Protein AF-0000000079244512 (afdb_homodimer)

Foldseek 3Di:
DLVVCLVVVVVVCVVVVNQDAQVNLLVSLQVCQVVLPLVVNVVSLVCCCPVRNHDHDLSSLLSNLSSCLQNPVLVVSVVSQVPPPDHHALSSLVSSLQSLLVVLPLVVNVVSVVVNCVRPVPDLVSLVSNLSSCVVVVNVVVNVVSVVVSVVVVVVVPDD/DLVVCLVVVVVVCVVVVNQDAQVNLLVSLQVCQVVLPLVVNVVSLVCCCPVRNHDHDLSSLLSNLSSCLQNPVLVVSVVSQVPPPDHHALSSLVSSLQSLLVVLPLVVNVVSVVVNCVRPVPDLVSLVSNLSSCVVVVNVVVNVVSVVVSVVVVVVVPDD

InterPro domains:
  IPR002885 Pentatricopeptide repeat [PF13812] (13-69)
  IPR002885 Pentatricopeptide repeat [TIGR00756] (23-55)
  IPR011990 Tetratricopeptide-like helical domain superfamily [G3DSA:1.25.40.10] (3-159)
  IPR046848 E motif [PF20431] (103-160)
  IPR046960 Pentatricopeptide repeat-containing protein At4g14850-like, plant [PTHR47926] (10-160)

Secondary structure (DSSP, 8-state):
-HHHHHHHHHHHHHHTTPPP-HHHHHHHHHHHHHHT-HHHHHHHHHHHHHTT-PPP-HHHHHHHHHHHHHTT-HHHHHHHHHT-SS---HHHHHHHHHHHHHHT-HHHHHHHHHHHHHH-TT-HHHHHHHHHHHHHTT-HHHHHHHHHHHHHHHHHHS--/-HHHHHHHHHHHHHHTTPPP-HHHHHHHHHHHHHHT-HHHHHHHHHHHHHTT-PPP-HHHHHHHHHHHHHTT-HHHHHHHHHT-SS---HHHHHHHHHHHHHHT-HHHHHHHHHHHHHH-TT-HHHHHHHHHHHHHTT-HHHHHHHHHHHHHHHHHHS--

Sequence (320 aa):
MVMAKKQHKFSMMEASGIRPDGITFISVLYACSHAGLIDEGCEYFSKMRYLYGIEPAIEHYGCMVDLYGRAGKLQKAYDFVSQLPMSPNAVVWRTLLGACSIHGNVELAEQVKEVLSKLEPENSSDHVLFSNVYAVAGKWNDVAAVRRSMADQRIKKTPGMVMAKKQHKFSMMEASGIRPDGITFISVLYACSHAGLIDEGCEYFSKMRYLYGIEPAIEHYGCMVDLYGRAGKLQKAYDFVSQLPMSPNAVVWRTLLGACSIHGNVELAEQVKEVLSKLEPENSSDHVLFSNVYAVAGKWNDVAAVRRSMADQRIKKTPG

Radius of gyration: 19.71 Å; Cα contacts (8 Å, |Δi|>4): 400; chains: 2; bounding box: 47×55×55 Å

pLDDT: mean 85.2, std 16.28, range [26.52, 97.75]

Nearest PDB structures (foldseek):
  4m57-assembly1_A  TM=7.969E-01  e=8.697E-06  Zea mays
  5i9h-assembly1_A  TM=8.091E-01  e=1.988E-05  unidentified
  9gaw-assembly1_Z  TM=5.807E-01  e=2.406E-02  Homo sapiens
  3as4-assembly1_A  TM=5.629E-01  e=2.784E-02  Paramagnetospirillum magneticum AMB-1
  2xpi-assembly1_D  TM=4.742E-01  e=1.526E-01  Schizosaccharomyces pombe

Structure (mmCIF, N/CA/C/O backbone):
data_AF-0000000079244512-model_v1
#
loop_
_entity.id
_entity.type
_entity.pdbx_description
1 polymer 'Tetratricopeptide repeat-like superfamily protein'
#
loop_
_atom_site.group_PDB
_atom_site.id
_atom_site.type_symbol
_atom_site.label_atom_id
_atom_site.label_alt_id
_atom_site.label_comp_id
_atom_site.label_asym_id
_atom_site.label_entity_id
_atom_site.label_seq_id
_atom_site.pdbx_PDB_ins_code
_atom_site.Cartn_x
_atom_site.Cartn_y
_atom_site.Cartn_z
_atom_site.occupancy
_atom_site.B_iso_or_equiv
_atom_site.auth_seq_id
_atom_site.auth_comp_id
_atom_site.auth_asym_id
_atom_site.auth_atom_id
_atom_site.pdbx_PDB_model_num
ATOM 1 N N . MET A 1 1 ? -18.797 8.008 -4.621 1 28.84 1 MET A N 1
ATOM 2 C CA . MET A 1 1 ? -19.062 8.703 -3.367 1 28.84 1 MET A CA 1
ATOM 3 C C . MET A 1 1 ? -17.812 8.797 -2.51 1 28.84 1 MET A C 1
ATOM 5 O O . MET A 1 1 ? -17.562 9.82 -1.867 1 28.84 1 MET A O 1
ATOM 9 N N . VAL A 1 2 ? -17.047 7.695 -2.51 1 36.19 2 VAL A N 1
ATOM 10 C CA . VAL A 1 2 ? -15.852 7.672 -1.687 1 36.19 2 VAL A CA 1
ATOM 11 C C . VAL A 1 2 ? -14.836 8.68 -2.225 1 36.19 2 VAL A C 1
ATOM 13 O O . VAL A 1 2 ? -14.141 9.344 -1.451 1 36.19 2 VAL A O 1
ATOM 16 N N . MET A 1 3 ? -14.82 8.766 -3.482 1 35.72 3 MET A N 1
ATOM 17 C CA . MET A 1 3 ? -13.945 9.719 -4.156 1 35.72 3 MET A CA 1
ATOM 18 C C . MET A 1 3 ? -14.258 11.148 -3.721 1 35.72 3 MET A C 1
ATOM 20 O O . MET A 1 3 ? -13.359 11.984 -3.627 1 35.72 3 MET A O 1
ATOM 24 N N . ALA A 1 4 ? -15.469 11.406 -3.66 1 38.62 4 ALA A N 1
ATOM 25 C CA . ALA A 1 4 ? -15.883 12.766 -3.346 1 38.62 4 ALA A CA 1
ATOM 26 C C . ALA A 1 4 ? -15.352 13.203 -1.981 1 38.62 4 ALA A C 1
ATOM 28 O O . ALA A 1 4 ? -14.969 14.359 -1.798 1 38.62 4 ALA A O 1
ATOM 29 N N . 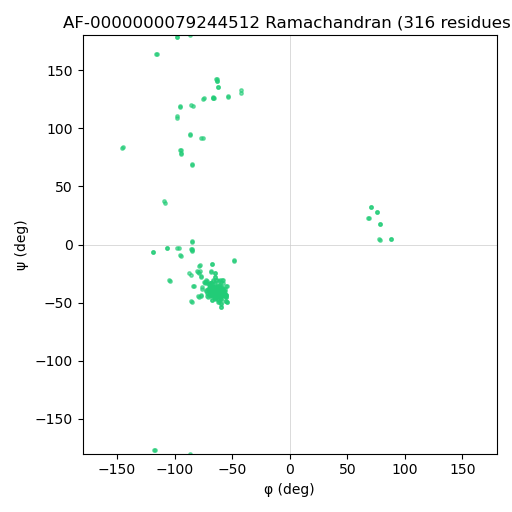LYS A 1 5 ? -15.398 12.336 -1.109 1 41.25 5 LYS A N 1
ATOM 30 C CA . LYS A 1 5 ? -15.141 12.797 0.25 1 41.25 5 LYS A CA 1
ATOM 31 C C . LYS A 1 5 ? -13.648 13.039 0.474 1 41.25 5 LYS A C 1
ATOM 33 O O . LYS A 1 5 ? -13.266 13.984 1.169 1 41.25 5 LYS A O 1
ATOM 38 N N . LYS A 1 6 ? -12.82 12.273 -0.024 1 44.66 6 LYS A N 1
ATOM 39 C CA . LYS A 1 6 ? -11.391 12.422 0.211 1 44.66 6 LYS A CA 1
ATOM 40 C C . LYS A 1 6 ? -10.867 13.719 -0.409 1 44.66 6 LYS A C 1
ATOM 42 O O . LYS A 1 6 ? -9.977 14.367 0.151 1 44.66 6 LYS A O 1
ATOM 47 N N . GLN A 1 7 ? -11.344 13.992 -1.674 1 46.09 7 GLN A N 1
ATOM 48 C CA . GLN A 1 7 ? -11.078 15.328 -2.195 1 46.09 7 GLN A CA 1
ATOM 49 C C . GLN A 1 7 ? -11.445 16.406 -1.175 1 46.09 7 GLN A C 1
ATOM 51 O O . GLN A 1 7 ? -10.898 17.5 -1.199 1 46.09 7 GLN A O 1
ATOM 56 N N . HIS A 1 8 ? -12.133 15.828 -0.328 1 47.06 8 HIS A N 1
ATOM 57 C CA . HIS A 1 8 ? -12.711 16.781 0.609 1 47.06 8 HIS A CA 1
ATOM 58 C C . HIS A 1 8 ? -11.672 17.25 1.63 1 47.06 8 HIS A C 1
ATOM 60 O O . HIS A 1 8 ? -11.664 18.422 2.027 1 47.06 8 HIS A O 1
ATOM 66 N N . LYS A 1 9 ? -10.758 16.375 1.823 1 51.16 9 LYS A N 1
ATOM 67 C CA . LYS A 1 9 ? -9.945 16.875 2.928 1 51.16 9 LYS A CA 1
ATOM 68 C C . LYS A 1 9 ? -8.969 17.938 2.445 1 51.16 9 LYS A C 1
ATOM 70 O O . LYS A 1 9 ? -8.742 18.938 3.135 1 51.16 9 LYS A O 1
ATOM 75 N N . PHE A 1 10 ? -8.328 17.641 1.3 1 56.81 10 PHE A N 1
ATOM 76 C CA . PHE A 1 10 ? -7.449 18.703 0.83 1 56.81 10 PHE A CA 1
ATOM 77 C C . PHE A 1 10 ? -8.234 19.984 0.579 1 56.81 10 PHE A C 1
ATOM 79 O O . PHE A 1 10 ? -7.797 21.078 0.949 1 56.81 10 PHE A O 1
ATOM 86 N N . SER A 1 11 ? -9.336 19.656 -0.016 1 54.12 11 SER A N 1
ATOM 87 C CA . SER A 1 11 ? -10.164 20.844 -0.226 1 54.12 11 SER A CA 1
ATOM 88 C C . SER A 1 11 ? -10.531 21.5 1.1 1 54.12 11 SER A C 1
ATOM 90 O O . SER A 1 11 ? -10.586 22.719 1.194 1 54.12 11 SER A O 1
ATOM 92 N N . MET A 1 12 ? -10.703 20.625 1.998 1 51.62 12 MET A N 1
ATOM 93 C CA . MET A 1 12 ? -11.039 21.188 3.307 1 51.62 12 MET A CA 1
ATOM 94 C C . MET A 1 12 ? -9.836 21.922 3.906 1 51.62 12 MET A C 1
ATOM 96 O O . MET A 1 12 ? -10 22.969 4.531 1 51.62 12 MET A O 1
ATOM 100 N N . MET A 1 13 ? -8.695 21.312 3.672 1 57.56 13 MET A N 1
ATOM 101 C CA . MET A 1 13 ? -7.516 22 4.18 1 57.56 13 MET A CA 1
ATOM 102 C C . MET A 1 13 ? -7.328 23.344 3.486 1 57.56 13 MET A C 1
ATOM 104 O O . MET A 1 13 ? -7.07 24.359 4.141 1 57.56 13 MET A O 1
ATOM 108 N N . GLU A 1 14 ? -7.531 23.266 2.211 1 56.62 14 GLU A N 1
ATOM 109 C CA . GLU A 1 14 ? -7.418 24.547 1.509 1 56.62 14 GLU A CA 1
ATOM 110 C C . GLU A 1 14 ? -8.453 25.547 2.012 1 56.62 14 GLU A C 1
ATOM 112 O O . GLU A 1 14 ? -8.148 26.734 2.178 1 56.62 14 GLU A O 1
ATOM 117 N N . ALA A 1 15 ? -9.562 24.969 2.289 1 53.81 15 ALA A N 1
ATOM 118 C CA . ALA A 1 15 ? -10.656 25.844 2.705 1 53.81 15 ALA A CA 1
ATOM 119 C C . ALA A 1 15 ? -10.406 26.391 4.109 1 53.81 15 ALA A C 1
ATOM 121 O O . ALA A 1 15 ? -10.852 27.5 4.434 1 53.81 15 ALA A O 1
ATOM 122 N N . SER A 1 16 ? -9.758 25.641 4.91 1 54.38 16 SER A N 1
ATOM 123 C CA . SER A 1 16 ? -9.57 26.078 6.293 1 54.38 16 SER A CA 1
ATOM 124 C C . SER A 1 16 ? -8.367 27 6.422 1 54.38 16 SER A C 1
ATOM 126 O O . SER A 1 16 ? -8.023 27.422 7.523 1 54.38 16 SER A O 1
ATOM 128 N N . GLY A 1 17 ? -7.715 27.328 5.352 1 61 17 GLY A N 1
ATOM 129 C CA . GLY A 1 17 ? -6.602 28.266 5.375 1 61 17 GLY A CA 1
ATOM 130 C C . GLY A 1 17 ? -5.312 27.641 5.879 1 61 17 GLY A C 1
ATOM 131 O O . GLY A 1 17 ? -4.363 28.359 6.211 1 61 17 GLY A O 1
ATOM 132 N N . ILE A 1 18 ? -5.332 26.391 6.145 1 68.94 18 ILE A N 1
ATOM 133 C CA . ILE A 1 18 ? -4.098 25.766 6.602 1 68.94 18 ILE A CA 1
ATOM 134 C C . ILE A 1 18 ? -3.246 25.375 5.398 1 68.94 18 ILE A C 1
ATOM 136 O O . ILE A 1 18 ? -3.734 24.719 4.477 1 68.94 18 ILE A O 1
ATOM 140 N N . ARG A 1 19 ? -2.082 26 5.422 1 79.69 19 ARG A N 1
ATOM 141 C CA . ARG A 1 19 ? -1.156 25.688 4.336 1 79.69 19 ARG A CA 1
ATOM 142 C C . ARG A 1 19 ? -0.672 24.25 4.418 1 79.69 19 ARG A C 1
ATOM 144 O O . ARG A 1 19 ? -0.229 23.797 5.477 1 79.69 19 ARG A O 1
ATOM 151 N N . PRO A 1 20 ? -0.882 23.609 3.279 1 84.25 20 PRO A N 1
ATOM 152 C CA . PRO A 1 20 ? -0.388 22.234 3.264 1 84.25 20 PRO A CA 1
ATOM 153 C C . PRO A 1 20 ? 1.129 22.141 3.42 1 84.25 20 PRO A C 1
ATOM 155 O O . PRO A 1 20 ? 1.845 23.078 3.043 1 84.25 20 PRO A O 1
ATOM 158 N N . ASP A 1 21 ? 1.562 21.094 4.164 1 87.62 21 ASP A N 1
ATOM 159 C CA . ASP A 1 21 ? 2.984 20.781 4.238 1 87.62 21 ASP A CA 1
ATOM 160 C C . ASP A 1 21 ? 3.268 19.391 3.666 1 87.62 21 ASP A C 1
ATOM 162 O O . ASP A 1 21 ? 2.387 18.766 3.066 1 87.62 21 ASP A O 1
ATOM 166 N N . GLY A 1 22 ? 4.48 18.953 3.725 1 88.44 22 GLY A N 1
ATOM 167 C CA . GLY A 1 22 ? 4.887 17.672 3.172 1 88.44 22 GLY A CA 1
ATOM 168 C C . GLY A 1 22 ? 4.07 16.5 3.697 1 88.44 22 GLY A C 1
ATOM 169 O O . GLY A 1 22 ? 3.727 15.586 2.945 1 88.44 22 GLY A O 1
ATOM 170 N N . ILE A 1 23 ? 3.727 16.625 4.945 1 87.62 23 ILE A N 1
ATOM 171 C CA . ILE A 1 23 ? 2.98 15.562 5.59 1 87.62 23 ILE A CA 1
ATOM 172 C C . ILE A 1 23 ? 1.575 15.477 4.996 1 87.62 23 ILE A C 1
ATOM 174 O O . ILE A 1 23 ? 1.062 14.383 4.75 1 87.62 23 ILE A O 1
ATOM 178 N N . THR A 1 24 ? 0.967 16.609 4.797 1 87.25 24 THR A N 1
ATOM 179 C CA . THR A 1 24 ? -0.35 16.672 4.176 1 87.25 24 THR A CA 1
ATOM 180 C C . THR A 1 24 ? -0.331 15.992 2.805 1 87.25 24 THR A C 1
ATOM 182 O O . THR A 1 24 ? -1.239 15.234 2.471 1 87.25 24 THR A O 1
ATOM 185 N N . PHE A 1 25 ? 0.71 16.203 2.111 1 92.5 25 PHE A N 1
ATOM 186 C CA . PHE A 1 25 ? 0.789 15.648 0.764 1 92.5 25 PHE A CA 1
ATOM 187 C C . PHE A 1 25 ? 0.993 14.141 0.809 1 92.5 25 PHE A C 1
ATOM 189 O O . PHE A 1 25 ? 0.496 13.414 -0.056 1 92.5 25 PHE A O 1
ATOM 196 N N . ILE A 1 26 ? 1.65 13.602 1.741 1 91.62 26 ILE A N 1
ATOM 197 C CA . ILE A 1 26 ? 1.749 12.148 1.894 1 91.62 26 ILE A CA 1
ATOM 198 C C . ILE A 1 26 ? 0.356 11.555 2.082 1 91.62 26 ILE A C 1
ATOM 200 O O . ILE A 1 26 ? 0.007 10.562 1.441 1 91.62 26 ILE A O 1
ATOM 204 N N . SER A 1 27 ? -0.378 12.211 2.891 1 88.62 27 SER A N 1
ATOM 205 C CA . SER A 1 27 ? -1.714 11.703 3.191 1 88.62 27 SER A CA 1
ATOM 206 C C . SER A 1 27 ? -2.602 11.719 1.951 1 88.62 27 SER A C 1
ATOM 208 O O . SER A 1 27 ? -3.322 10.75 1.688 1 88.62 27 SER A O 1
ATOM 210 N N . VAL A 1 28 ? -2.566 12.812 1.225 1 90.81 28 VAL A N 1
ATOM 211 C CA . VAL A 1 28 ? -3.443 12.922 0.065 1 90.81 28 VAL A CA 1
ATOM 212 C C . VAL A 1 28 ? -2.975 11.969 -1.031 1 90.81 28 VAL A C 1
ATOM 214 O O . VAL A 1 28 ? -3.791 11.32 -1.69 1 90.81 28 VAL A O 1
ATOM 217 N N . LEU A 1 29 ? -1.67 11.836 -1.239 1 94.12 29 LEU A N 1
ATOM 218 C CA . LEU A 1 29 ? -1.146 10.93 -2.254 1 94.12 29 LEU A CA 1
ATOM 219 C C . LEU A 1 29 ? -1.429 9.477 -1.883 1 94.12 29 LEU A C 1
ATOM 221 O O . LEU A 1 29 ? -1.726 8.656 -2.754 1 94.12 29 LEU A O 1
ATOM 225 N N . TYR A 1 30 ? -1.367 9.117 -0.64 1 91.5 30 TYR A N 1
ATOM 226 C CA . TYR A 1 30 ? -1.73 7.793 -0.147 1 91.5 30 TYR A CA 1
ATOM 227 C C . TYR A 1 30 ? -3.188 7.473 -0.461 1 91.5 30 TYR A C 1
ATOM 229 O O . TYR A 1 30 ? -3.5 6.379 -0.938 1 91.5 30 TYR A O 1
ATOM 237 N N . ALA A 1 31 ? -4.059 8.477 -0.156 1 89.56 31 ALA A N 1
ATOM 238 C CA . ALA A 1 31 ? -5.48 8.289 -0.427 1 89.56 31 ALA A CA 1
ATOM 239 C C . ALA A 1 31 ? -5.73 8.047 -1.914 1 89.56 31 ALA A C 1
ATOM 241 O O . ALA A 1 31 ? -6.523 7.18 -2.285 1 89.56 31 ALA A O 1
ATOM 242 N N . CYS A 1 32 ? -5.047 8.859 -2.738 1 93 32 CYS A N 1
ATOM 243 C CA . CYS A 1 32 ? -5.184 8.68 -4.18 1 93 32 CYS A CA 1
ATOM 244 C C . CYS A 1 32 ? -4.719 7.297 -4.609 1 93 32 CYS A C 1
ATOM 246 O O . CYS A 1 32 ? -5.34 6.668 -5.469 1 93 32 CYS A O 1
ATOM 248 N N . SER A 1 33 ? -3.604 6.832 -4.02 1 93.5 33 SER A N 1
ATOM 249 C CA . SER A 1 33 ? -3.061 5.52 -4.352 1 93.5 33 SER A CA 1
ATOM 250 C C . SER A 1 33 ? -4.059 4.414 -4.031 1 93.5 33 SER A C 1
ATOM 252 O O . SER A 1 33 ? -4.316 3.541 -4.863 1 93.5 33 SER A O 1
ATOM 254 N N . HIS A 1 34 ? -4.766 4.461 -2.941 1 89.31 34 HIS A N 1
ATOM 255 C CA . HIS A 1 34 ? -5.664 3.4 -2.492 1 89.31 34 HIS A CA 1
ATOM 256 C C . HIS A 1 34 ? -7.004 3.473 -3.217 1 89.31 34 HIS A C 1
ATOM 258 O O . HIS A 1 34 ? -7.688 2.457 -3.363 1 89.31 34 HIS A O 1
ATOM 264 N N . ALA A 1 35 ? -7.266 4.688 -3.707 1 87.19 35 ALA A N 1
ATOM 265 C CA . ALA A 1 35 ? -8.531 4.867 -4.414 1 87.19 35 ALA A CA 1
ATOM 266 C C . ALA A 1 35 ? -8.344 4.707 -5.922 1 87.19 35 ALA A C 1
ATOM 268 O O . ALA A 1 35 ? -9.312 4.75 -6.684 1 87.19 35 ALA A O 1
ATOM 269 N N . GLY A 1 36 ? -7.121 4.629 -6.383 1 88.56 36 GLY A N 1
ATOM 270 C CA . GLY A 1 36 ? -6.852 4.473 -7.801 1 88.56 36 GLY A CA 1
ATOM 271 C C . GLY A 1 36 ? -7.051 5.75 -8.594 1 88.56 36 GLY A C 1
ATOM 272 O O . GLY A 1 36 ? -7.488 5.711 -9.742 1 88.56 36 GLY A O 1
ATOM 273 N N . LEU A 1 37 ? -6.871 6.875 -7.938 1 92.75 37 LEU A N 1
ATOM 274 C CA . LEU A 1 37 ? -7.07 8.172 -8.578 1 92.75 37 LEU A CA 1
ATOM 275 C C . LEU A 1 37 ? -5.754 8.727 -9.109 1 92.75 37 LEU A C 1
ATOM 277 O O . LEU A 1 37 ? -5.188 9.656 -8.531 1 92.75 37 LEU A O 1
ATOM 281 N N . ILE A 1 38 ? -5.336 8.273 -10.273 1 96.12 38 ILE A N 1
ATOM 282 C CA . ILE A 1 38 ? -4.031 8.578 -10.852 1 96.12 38 ILE A CA 1
ATOM 283 C C . ILE A 1 38 ? -3.965 10.062 -11.219 1 96.12 38 ILE A C 1
ATOM 285 O O . ILE A 1 38 ? -3.021 10.758 -10.844 1 96.12 38 ILE A O 1
ATOM 289 N N . ASP A 1 39 ? -5.02 10.547 -11.914 1 96.44 39 ASP A N 1
ATOM 290 C CA . ASP A 1 39 ? -5.012 11.93 -12.367 1 96.44 39 ASP A CA 1
ATOM 291 C C . ASP A 1 39 ? -4.949 12.891 -11.18 1 96.44 39 ASP A C 1
ATOM 293 O O . ASP A 1 39 ? -4.172 13.852 -11.188 1 96.44 39 ASP A O 1
ATOM 297 N N . GLU A 1 40 ? -5.684 12.594 -10.219 1 95.31 40 GLU A N 1
ATOM 298 C CA . GLU A 1 40 ? -5.684 13.422 -9.023 1 95.31 40 GLU A CA 1
ATOM 299 C C . GLU A 1 40 ? -4.332 13.367 -8.312 1 95.31 40 GLU A C 1
ATOM 301 O O . GLU A 1 40 ? -3.816 14.398 -7.867 1 95.31 40 GLU A O 1
ATOM 306 N N . GLY A 1 41 ? -3.795 12.195 -8.156 1 96.12 41 GLY A N 1
ATOM 307 C CA . GLY A 1 41 ? -2.48 12.047 -7.551 1 96.12 41 GLY A CA 1
ATOM 308 C C . GLY A 1 41 ? -1.405 12.852 -8.258 1 96.12 41 GLY A C 1
ATOM 309 O O . GLY A 1 41 ? -0.615 13.547 -7.621 1 96.12 41 GLY A O 1
ATOM 310 N N . CYS A 1 42 ? -1.443 12.797 -9.547 1 96.5 42 CYS A N 1
ATOM 311 C CA . CYS A 1 42 ? -0.484 13.555 -10.344 1 96.5 42 CYS A CA 1
ATOM 312 C C . CYS A 1 42 ? -0.659 15.055 -10.125 1 96.5 42 CYS A C 1
ATOM 314 O O . CYS A 1 42 ? 0.324 15.789 -10.008 1 96.5 42 CYS A O 1
ATOM 316 N N . GLU A 1 43 ? -1.839 15.445 -10.094 1 96.06 43 GLU A N 1
ATOM 317 C CA . GLU A 1 43 ? -2.123 16.859 -9.867 1 96.06 43 GLU A CA 1
ATOM 318 C C . GLU A 1 43 ? -1.596 17.312 -8.516 1 96.06 43 GLU A C 1
ATOM 320 O O . GLU A 1 43 ? -0.929 18.359 -8.414 1 96.06 43 GLU A O 1
ATOM 325 N N . TYR A 1 44 ? -1.89 16.547 -7.492 1 95.06 44 TYR A N 1
ATOM 326 C CA . TYR A 1 44 ? -1.429 16.922 -6.156 1 95.06 44 TYR A CA 1
ATOM 327 C C . TYR A 1 44 ? 0.094 16.922 -6.086 1 95.06 44 TYR A C 1
ATOM 329 O O . TYR A 1 44 ? 0.693 17.828 -5.5 1 95.06 44 TYR A O 1
ATOM 337 N N . PHE A 1 45 ? 0.68 15.953 -6.684 1 96.12 45 PHE A N 1
ATOM 338 C CA . PHE A 1 45 ? 2.137 15.883 -6.68 1 96.12 45 PHE A CA 1
ATOM 339 C C . PHE A 1 45 ? 2.74 17.125 -7.328 1 96.12 45 PHE A C 1
ATOM 341 O O . PHE A 1 45 ? 3.67 17.719 -6.781 1 96.12 45 PHE A O 1
ATOM 348 N N . SER A 1 46 ? 2.18 17.484 -8.43 1 95.75 46 SER A N 1
ATOM 349 C CA . SER A 1 46 ? 2.674 18.672 -9.141 1 95.75 46 SER A CA 1
ATOM 350 C C . SER A 1 46 ? 2.469 19.938 -8.312 1 95.75 46 SER A C 1
ATOM 352 O O . SER A 1 46 ? 3.305 20.844 -8.336 1 95.75 46 SER A O 1
ATOM 354 N N . LYS A 1 47 ? 1.377 20 -7.59 1 94.88 47 LYS A N 1
ATOM 355 C CA . LYS A 1 47 ? 1.035 21.188 -6.797 1 94.88 47 LYS A CA 1
ATOM 356 C C . LYS A 1 47 ? 2.045 21.406 -5.676 1 94.88 47 LYS A C 1
ATOM 358 O O . LYS A 1 47 ? 2.193 22.516 -5.18 1 94.88 47 LYS A O 1
ATOM 363 N N . MET A 1 48 ? 2.736 20.312 -5.25 1 94.62 48 MET A N 1
ATOM 364 C CA . MET A 1 48 ? 3.711 20.469 -4.176 1 94.62 48 MET A CA 1
ATOM 365 C C . MET A 1 48 ? 4.727 21.547 -4.512 1 94.62 48 MET A C 1
ATOM 367 O O . MET A 1 48 ? 4.895 22.5 -3.75 1 94.62 48 MET A O 1
ATOM 371 N N . ARG A 1 49 ? 5.297 21.469 -5.688 1 94.31 49 ARG A N 1
ATOM 372 C CA . ARG A 1 49 ? 6.324 22.422 -6.082 1 94.31 49 ARG A CA 1
ATOM 373 C C . ARG A 1 49 ? 5.703 23.688 -6.668 1 94.31 49 ARG A C 1
ATOM 375 O O . ARG A 1 49 ? 6.012 24.797 -6.23 1 94.31 49 ARG A O 1
ATOM 382 N N . TYR A 1 50 ? 4.816 23.453 -7.57 1 94.88 50 TYR A N 1
ATOM 383 C CA . TYR A 1 50 ? 4.328 24.547 -8.406 1 94.88 50 TYR A CA 1
ATOM 384 C C . TYR A 1 50 ? 3.506 25.547 -7.586 1 94.88 50 TYR A C 1
ATOM 386 O O . TYR A 1 50 ? 3.621 26.75 -7.77 1 94.88 50 TYR A O 1
ATOM 394 N N . LEU A 1 51 ? 2.713 25.094 -6.695 1 92.06 51 LEU A N 1
ATOM 395 C CA . LEU A 1 51 ? 1.788 25.969 -5.977 1 92.06 51 LEU A CA 1
ATOM 396 C C . LEU A 1 51 ? 2.287 26.25 -4.562 1 92.06 51 LEU A C 1
ATOM 398 O O . LEU A 1 51 ? 2.113 27.344 -4.043 1 92.06 51 LEU A O 1
ATOM 402 N N . TYR A 1 52 ? 3.029 25.25 -3.943 1 93.12 52 TYR A N 1
ATOM 403 C CA . TYR A 1 52 ? 3.299 25.422 -2.518 1 93.12 52 TYR A CA 1
ATOM 404 C C . TYR A 1 52 ? 4.797 25.516 -2.252 1 93.12 52 TYR A C 1
ATOM 406 O O . TYR A 1 52 ? 5.219 25.703 -1.111 1 93.12 52 TYR A O 1
ATOM 414 N N . GLY A 1 53 ? 5.59 25.297 -3.309 1 94.75 53 GLY A N 1
ATOM 415 C CA . GLY A 1 53 ? 7.031 25.406 -3.164 1 94.75 53 GLY A CA 1
ATOM 416 C C . GLY A 1 53 ? 7.629 24.328 -2.293 1 94.75 53 GLY A C 1
ATOM 417 O O . GLY A 1 53 ? 8.672 24.531 -1.661 1 94.75 53 GLY A O 1
ATOM 418 N N . ILE A 1 54 ? 6.957 23.219 -2.156 1 93.56 54 ILE A N 1
ATOM 419 C CA . ILE A 1 54 ? 7.422 22.094 -1.361 1 93.56 54 ILE A CA 1
ATOM 420 C C . ILE A 1 54 ? 8.133 21.078 -2.262 1 93.56 54 ILE A C 1
ATOM 422 O O . ILE A 1 54 ? 7.543 20.562 -3.209 1 93.56 54 ILE A O 1
ATOM 426 N N . GLU A 1 55 ? 9.406 20.875 -1.962 1 94 55 GLU A N 1
ATOM 427 C CA . GLU A 1 55 ? 10.133 19.844 -2.709 1 94 55 GLU A CA 1
ATOM 428 C C . GLU A 1 55 ? 9.734 18.453 -2.258 1 94 55 GLU A C 1
ATOM 430 O O . GLU A 1 55 ? 9.805 18.125 -1.068 1 94 55 GLU A O 1
ATOM 435 N N . PRO A 1 56 ? 9.32 17.625 -3.24 1 92.94 56 PRO A N 1
ATOM 436 C CA . PRO A 1 56 ? 8.977 16.25 -2.857 1 92.94 56 PRO A CA 1
ATOM 437 C C . PRO A 1 56 ? 10.164 15.492 -2.277 1 92.94 56 PRO A C 1
ATOM 439 O O . PRO A 1 56 ? 11.289 15.641 -2.758 1 92.94 56 PRO A O 1
ATOM 442 N N . ALA A 1 57 ? 9.898 14.789 -1.195 1 90.5 57 ALA A N 1
ATOM 443 C CA . ALA A 1 57 ? 10.875 13.906 -0.569 1 90.5 57 ALA A CA 1
ATOM 444 C C . ALA A 1 57 ? 10.664 12.461 -0.999 1 90.5 57 ALA A C 1
ATOM 446 O O . ALA A 1 57 ? 9.766 12.164 -1.785 1 90.5 57 ALA A O 1
ATOM 447 N N . ILE A 1 58 ? 11.492 11.531 -0.532 1 90.88 58 ILE A N 1
ATOM 448 C CA . ILE A 1 58 ? 11.484 10.133 -0.947 1 90.88 58 ILE A CA 1
ATOM 449 C C . ILE A 1 58 ? 10.125 9.508 -0.65 1 90.88 58 ILE A C 1
ATOM 451 O O . ILE A 1 58 ? 9.633 8.68 -1.418 1 90.88 58 ILE A O 1
ATOM 455 N N . GLU A 1 59 ? 9.531 9.977 0.401 1 91.12 59 GLU A N 1
ATOM 456 C CA . GLU A 1 59 ? 8.234 9.43 0.793 1 91.12 59 GLU A CA 1
ATOM 457 C C . GLU A 1 59 ? 7.148 9.797 -0.215 1 91.12 59 GLU A C 1
ATOM 459 O O . GLU A 1 59 ? 6.25 9 -0.49 1 91.12 59 GLU A O 1
ATOM 464 N N . HIS A 1 60 ? 7.207 10.984 -0.773 1 93.31 60 HIS A N 1
ATOM 465 C CA . HIS A 1 60 ? 6.234 11.422 -1.771 1 93.31 60 HIS A CA 1
ATOM 466 C C . HIS A 1 60 ? 6.391 10.641 -3.07 1 93.31 60 HIS A C 1
ATOM 468 O O . HIS A 1 60 ? 5.398 10.211 -3.664 1 93.31 60 HIS A O 1
ATOM 474 N N . TYR A 1 61 ? 7.641 10.492 -3.426 1 93.31 61 TYR A N 1
ATOM 475 C CA . TYR A 1 61 ? 7.91 9.664 -4.594 1 93.31 61 TYR A CA 1
ATOM 476 C C . TYR A 1 61 ? 7.422 8.242 -4.375 1 93.31 61 TYR A C 1
ATOM 478 O O . TYR A 1 61 ? 6.852 7.625 -5.281 1 93.31 61 TYR A O 1
ATOM 486 N N . GLY A 1 62 ? 7.648 7.734 -3.162 1 93.75 62 GLY A N 1
ATOM 487 C CA . GLY A 1 62 ? 7.152 6.406 -2.826 1 93.75 62 GLY A CA 1
ATOM 488 C C . GLY A 1 62 ? 5.648 6.277 -2.973 1 93.75 62 GLY A C 1
ATOM 489 O O . GLY A 1 62 ? 5.156 5.258 -3.463 1 93.75 62 GLY A O 1
ATOM 490 N N . CYS A 1 63 ? 4.957 7.32 -2.598 1 94.5 63 CYS A N 1
ATOM 491 C CA . CYS A 1 63 ? 3.506 7.316 -2.744 1 94.5 63 CYS A CA 1
ATOM 492 C C . CYS A 1 63 ? 3.107 7.262 -4.215 1 94.5 63 CYS A C 1
ATOM 494 O O . CYS A 1 63 ? 2.129 6.602 -4.574 1 94.5 63 CYS A O 1
ATOM 496 N N . MET A 1 64 ? 3.828 7.957 -5.035 1 96.5 64 MET A N 1
ATOM 497 C CA . MET A 1 64 ? 3.549 7.949 -6.469 1 96.5 64 MET A CA 1
ATOM 498 C C . MET A 1 64 ? 3.832 6.578 -7.07 1 96.5 64 MET A C 1
ATOM 500 O O . MET A 1 64 ? 3.078 6.102 -7.922 1 96.5 64 MET A O 1
ATOM 504 N N . VAL A 1 65 ? 4.914 5.922 -6.629 1 96.81 65 VAL A N 1
ATOM 505 C CA . VAL A 1 65 ? 5.23 4.57 -7.082 1 96.81 65 VAL A CA 1
ATOM 506 C C . VAL A 1 65 ? 4.098 3.621 -6.695 1 96.81 65 VAL A C 1
ATOM 508 O O . VAL A 1 65 ? 3.664 2.801 -7.508 1 96.81 65 VAL A O 1
ATOM 511 N N . ASP A 1 66 ? 3.631 3.748 -5.516 1 96.56 66 ASP A N 1
ATOM 512 C CA . ASP A 1 66 ? 2.518 2.934 -5.043 1 96.56 66 ASP A CA 1
ATOM 513 C C . ASP A 1 66 ? 1.262 3.182 -5.875 1 96.56 66 ASP A C 1
ATOM 515 O O . ASP A 1 66 ? 0.55 2.24 -6.23 1 96.56 66 ASP A O 1
ATOM 519 N N . LEU A 1 67 ? 0.98 4.457 -6.172 1 96.38 67 LEU A N 1
ATOM 520 C CA . LEU A 1 67 ? -0.186 4.855 -6.949 1 96.38 67 LEU A CA 1
ATOM 521 C C . LEU A 1 67 ? -0.156 4.227 -8.336 1 96.38 67 LEU A C 1
ATOM 523 O O . LEU A 1 67 ? -1.099 3.535 -8.734 1 96.38 67 LEU A O 1
ATOM 527 N N . TYR A 1 68 ? 0.951 4.426 -9.055 1 97.19 68 TYR A N 1
ATOM 528 C CA . TYR A 1 68 ? 1.081 3.863 -10.391 1 97.19 68 TYR A CA 1
ATOM 529 C C . TYR A 1 68 ? 1.091 2.34 -10.352 1 97.19 68 TYR A C 1
ATOM 531 O O . TYR A 1 68 ? 0.464 1.684 -11.18 1 97.19 68 TYR A O 1
ATOM 539 N N . GLY A 1 69 ? 1.776 1.791 -9.359 1 95.75 69 GLY A N 1
ATOM 540 C CA . GLY A 1 69 ? 1.894 0.348 -9.227 1 95.75 69 GLY A CA 1
ATOM 541 C C . GLY A 1 69 ? 0.56 -0.342 -9.016 1 95.75 69 GLY A C 1
ATOM 542 O O . GLY A 1 69 ? 0.221 -1.285 -9.734 1 95.75 69 GLY A O 1
ATOM 543 N N . ARG A 1 70 ? -0.226 0.127 -8.109 1 92.69 70 ARG A N 1
ATOM 544 C CA . ARG A 1 70 ? -1.518 -0.476 -7.797 1 92.69 70 ARG A CA 1
ATOM 545 C C . ARG A 1 70 ? -2.463 -0.395 -8.992 1 92.69 70 ARG A C 1
ATOM 547 O O . ARG A 1 70 ? -3.295 -1.283 -9.195 1 92.69 70 ARG A O 1
ATOM 554 N N . ALA A 1 71 ? -2.293 0.646 -9.789 1 92.5 71 ALA A N 1
ATOM 555 C CA . ALA A 1 71 ? -3.15 0.866 -10.953 1 92.5 71 ALA A CA 1
ATOM 556 C C . ALA A 1 71 ? -2.65 0.079 -12.164 1 92.5 71 ALA A C 1
ATOM 558 O O . ALA A 1 71 ? -3.223 0.173 -13.25 1 92.5 71 ALA A O 1
ATOM 559 N N . GLY A 1 72 ? -1.5 -0.583 -12.055 1 92.94 72 GLY A N 1
ATOM 560 C CA . GLY A 1 72 ? -0.976 -1.408 -13.133 1 92.94 72 GLY A CA 1
ATOM 561 C C . GLY A 1 72 ? -0.116 -0.634 -14.117 1 92.94 72 GLY A C 1
ATOM 562 O O . GLY A 1 72 ? 0.273 -1.162 -15.156 1 92.94 72 GLY A O 1
ATOM 563 N N . LYS A 1 73 ? 0.093 0.603 -13.797 1 96.75 73 LYS A N 1
ATOM 564 C CA . LYS A 1 73 ? 0.986 1.41 -14.617 1 96.75 73 LYS A CA 1
ATOM 565 C C . LYS A 1 73 ? 2.441 1.221 -14.203 1 96.75 73 LYS A C 1
ATOM 567 O O . LYS A 1 73 ? 3.1 2.172 -13.781 1 96.75 73 LYS A O 1
ATOM 572 N N . LEU A 1 74 ? 3.012 0.072 -14.43 1 97.19 74 LEU A N 1
ATOM 573 C CA . LEU A 1 74 ? 4.277 -0.37 -13.859 1 97.19 74 LEU A CA 1
ATOM 574 C C . LEU A 1 74 ? 5.449 0.375 -14.492 1 97.19 74 LEU A C 1
ATOM 576 O O . LEU A 1 74 ? 6.418 0.714 -13.805 1 97.19 74 LEU A O 1
ATOM 580 N N . GLN A 1 75 ? 5.328 0.572 -15.789 1 96.44 75 GLN A N 1
ATOM 581 C CA . GLN A 1 75 ? 6.414 1.315 -16.422 1 96.44 75 GLN A CA 1
ATOM 582 C C . GLN A 1 75 ? 6.492 2.74 -15.883 1 96.44 75 GLN A C 1
ATOM 584 O O . GLN A 1 75 ? 7.586 3.258 -15.641 1 96.44 75 GLN A O 1
ATOM 589 N N . LYS A 1 76 ? 5.383 3.316 -15.672 1 96.5 76 LYS A N 1
ATOM 590 C CA . LYS A 1 76 ? 5.367 4.645 -15.07 1 96.5 76 LYS A CA 1
ATOM 591 C C . LYS A 1 76 ? 5.93 4.613 -13.648 1 96.5 76 LYS A C 1
ATOM 593 O O . LYS A 1 76 ? 6.66 5.523 -13.25 1 96.5 76 LYS A O 1
ATOM 598 N N . ALA A 1 77 ? 5.551 3.615 -12.867 1 97.75 77 ALA A N 1
ATOM 599 C CA . ALA A 1 77 ? 6.102 3.447 -11.523 1 97.75 77 ALA A CA 1
ATOM 600 C C . ALA A 1 77 ? 7.621 3.336 -11.562 1 97.75 77 ALA A C 1
ATOM 602 O O . ALA A 1 77 ? 8.32 4.004 -10.805 1 97.75 77 ALA A O 1
ATOM 603 N N . TYR A 1 78 ? 8.109 2.584 -12.5 1 96.62 78 TYR A N 1
ATOM 604 C CA . TYR A 1 78 ? 9.547 2.412 -12.648 1 96.62 78 TYR A CA 1
ATOM 605 C C . TYR A 1 78 ? 10.219 3.729 -13.023 1 96.62 78 TYR A C 1
ATOM 607 O O . TYR A 1 78 ? 11.289 4.055 -12.516 1 96.62 78 TYR A O 1
ATOM 615 N N . ASP A 1 79 ? 9.602 4.469 -13.875 1 93.75 79 ASP A N 1
ATOM 616 C CA . ASP A 1 79 ? 10.133 5.766 -14.281 1 93.75 79 ASP A CA 1
ATOM 617 C C . ASP A 1 79 ? 10.234 6.715 -13.086 1 93.75 79 ASP A C 1
ATOM 619 O O . ASP A 1 79 ? 11.195 7.477 -12.969 1 93.75 79 ASP A O 1
ATOM 623 N N . PHE A 1 80 ? 9.289 6.73 -12.203 1 94.06 80 PHE A N 1
ATOM 624 C CA . PHE A 1 80 ? 9.297 7.57 -11.016 1 94.06 80 PHE A CA 1
ATOM 625 C C . PHE A 1 80 ? 10.438 7.172 -10.078 1 94.06 80 PHE A C 1
ATOM 627 O O . PHE A 1 80 ? 11.086 8.031 -9.484 1 94.06 80 PHE A O 1
ATOM 634 N N . VAL A 1 81 ? 10.68 5.898 -10 1 93.88 81 VAL A N 1
ATOM 635 C CA . VAL A 1 81 ? 11.781 5.438 -9.172 1 93.88 81 VAL A CA 1
ATOM 636 C C . VAL A 1 81 ? 13.109 5.895 -9.773 1 93.88 81 VAL A C 1
ATOM 638 O O . VAL A 1 81 ? 14.008 6.344 -9.055 1 93.88 81 VAL A O 1
ATOM 641 N N . SER A 1 82 ? 13.164 5.883 -11.055 1 90.25 82 SER A N 1
ATOM 642 C CA . SER A 1 82 ? 14.414 6.176 -11.758 1 90.25 82 SER A CA 1
ATOM 643 C C . SER A 1 82 ? 14.68 7.676 -11.797 1 90.25 82 SER A C 1
ATOM 645 O O . SER A 1 82 ? 15.805 8.102 -12.078 1 90.25 82 SER A O 1
ATOM 647 N N . GLN A 1 83 ? 13.703 8.453 -11.578 1 85.94 83 GLN A N 1
ATOM 648 C CA . GLN A 1 83 ? 13.836 9.906 -11.648 1 85.94 83 GLN A CA 1
ATOM 649 C C . GLN A 1 83 ? 14.062 10.5 -10.266 1 85.94 83 GLN A C 1
ATOM 651 O O . GLN A 1 83 ? 14.195 11.719 -10.117 1 85.94 83 GLN A O 1
ATOM 656 N N . LEU A 1 84 ? 14.039 9.664 -9.273 1 87.44 84 LEU A N 1
ATOM 657 C CA . LEU A 1 84 ? 14.32 10.18 -7.938 1 87.44 84 LEU A CA 1
ATOM 658 C C . LEU A 1 84 ? 15.641 10.93 -7.906 1 87.44 84 LEU A C 1
ATOM 660 O O . LEU A 1 84 ? 16.641 10.461 -8.469 1 87.44 84 LEU A O 1
ATOM 664 N N . PRO A 1 85 ? 15.648 12.164 -7.414 1 85.75 85 PRO A N 1
ATOM 665 C CA . PRO A 1 85 ? 16.891 12.938 -7.301 1 85.75 85 PRO A CA 1
ATOM 666 C C . PRO A 1 85 ? 17.859 12.359 -6.266 1 85.75 85 PRO A C 1
ATOM 668 O O . PRO A 1 85 ? 19.031 12.734 -6.234 1 85.75 85 PRO A O 1
ATOM 671 N N . MET A 1 86 ? 17.453 11.5 -5.363 1 85.88 86 MET A N 1
ATOM 672 C CA . MET A 1 86 ? 18.25 10.75 -4.398 1 85.88 86 MET A CA 1
ATOM 673 C C . MET A 1 86 ? 18.172 9.25 -4.672 1 85.88 86 MET A C 1
ATOM 675 O O . MET A 1 86 ? 17.297 8.805 -5.426 1 85.88 86 MET A O 1
ATOM 679 N N . SER A 1 87 ? 19.062 8.492 -4.102 1 89.5 87 SER A N 1
ATOM 680 C CA . SER A 1 87 ? 18.984 7.047 -4.281 1 89.5 87 SER A CA 1
ATOM 681 C C . SER A 1 87 ? 17.75 6.465 -3.615 1 89.5 87 SER A C 1
ATOM 683 O O . SER A 1 87 ? 17.5 6.707 -2.434 1 89.5 87 SER A O 1
ATOM 685 N N . PRO A 1 88 ? 16.969 5.699 -4.457 1 93.19 88 PRO A N 1
ATOM 686 C CA . PRO A 1 88 ? 15.812 5.055 -3.824 1 93.19 88 PRO A CA 1
ATOM 687 C C . PRO A 1 88 ? 16.219 4.043 -2.754 1 93.19 88 PRO A C 1
ATOM 689 O O . PRO A 1 88 ? 17.219 3.35 -2.902 1 93.19 88 PRO A O 1
ATOM 692 N N . ASN A 1 89 ? 15.484 4.023 -1.687 1 91.31 89 ASN A N 1
ATOM 693 C CA . ASN A 1 89 ? 15.742 3.025 -0.652 1 91.31 89 ASN A CA 1
ATOM 694 C C . ASN A 1 89 ? 15.008 1.718 -0.94 1 91.31 89 ASN A C 1
ATOM 696 O O . ASN A 1 89 ? 14.32 1.6 -1.951 1 91.31 89 ASN A O 1
ATOM 700 N N . ALA A 1 90 ? 15.18 0.741 -0.053 1 92.94 90 ALA A N 1
ATOM 701 C CA . ALA A 1 90 ? 14.609 -0.59 -0.252 1 92.94 90 ALA A CA 1
ATOM 702 C C . ALA A 1 90 ? 13.086 -0.542 -0.243 1 92.94 90 ALA A C 1
ATOM 704 O O . ALA A 1 90 ? 12.43 -1.298 -0.965 1 92.94 90 ALA A O 1
ATOM 705 N N . VAL A 1 91 ? 12.555 0.368 0.568 1 91.88 91 VAL A N 1
ATOM 706 C CA . VAL A 1 91 ? 11.109 0.467 0.714 1 91.88 91 VAL A CA 1
ATOM 707 C C . VAL A 1 91 ? 10.477 0.829 -0.628 1 91.88 91 VAL A C 1
ATOM 709 O O . VAL A 1 91 ? 9.469 0.242 -1.024 1 91.88 91 VAL A O 1
ATOM 712 N N . VAL A 1 92 ? 11 1.768 -1.395 1 94.88 92 VAL A N 1
ATOM 713 C CA . VAL A 1 92 ? 10.477 2.219 -2.678 1 94.88 92 VAL A CA 1
ATOM 714 C C . VAL A 1 92 ? 10.555 1.085 -3.697 1 94.88 92 VAL A C 1
ATOM 716 O O . VAL A 1 92 ? 9.586 0.803 -4.402 1 94.88 92 VAL A O 1
ATOM 719 N N . TRP A 1 93 ? 11.695 0.396 -3.74 1 95.25 93 TRP A N 1
ATOM 720 C CA . TRP A 1 93 ? 11.875 -0.712 -4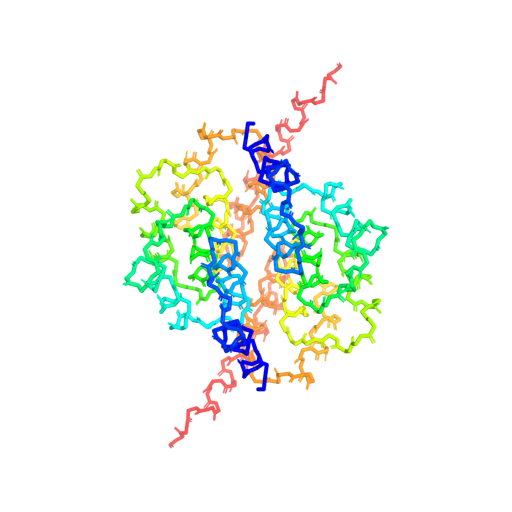.672 1 95.25 93 TRP A CA 1
ATOM 721 C C . TRP A 1 93 ? 10.945 -1.869 -4.328 1 95.25 93 TRP A C 1
ATOM 723 O O . TRP A 1 93 ? 10.391 -2.516 -5.223 1 95.25 93 TRP A O 1
ATOM 733 N N . ARG A 1 94 ? 10.766 -2.119 -3.08 1 93.94 94 ARG A N 1
ATOM 734 C CA . ARG A 1 94 ? 9.883 -3.197 -2.654 1 93.94 94 ARG A CA 1
ATOM 735 C C . ARG A 1 94 ? 8.43 -2.867 -2.975 1 93.94 94 ARG A C 1
ATOM 737 O O . ARG A 1 94 ? 7.641 -3.76 -3.297 1 93.94 94 ARG A O 1
ATOM 744 N N . THR A 1 95 ? 8.102 -1.598 -2.805 1 95.25 95 THR A N 1
ATOM 745 C CA . THR A 1 95 ? 6.77 -1.164 -3.217 1 95.25 95 THR A CA 1
ATOM 746 C C . THR A 1 95 ? 6.527 -1.493 -4.688 1 95.25 95 THR A C 1
ATOM 748 O O . THR A 1 95 ? 5.473 -2.023 -5.043 1 95.25 95 THR A O 1
ATOM 751 N N . LEU A 1 96 ? 7.484 -1.233 -5.527 1 96.69 96 LEU A N 1
ATOM 752 C CA . LEU A 1 96 ? 7.379 -1.56 -6.945 1 96.69 96 LEU A CA 1
ATOM 753 C C . LEU A 1 96 ? 7.312 -3.068 -7.152 1 96.69 96 LEU A C 1
ATOM 755 O O . LEU A 1 96 ? 6.535 -3.553 -7.973 1 96.69 96 LEU A O 1
ATOM 759 N N . LEU A 1 97 ? 8.102 -3.816 -6.43 1 96 97 LEU A N 1
ATOM 760 C CA . LEU A 1 97 ? 8.086 -5.273 -6.527 1 96 97 LEU A CA 1
ATOM 761 C C . LEU A 1 97 ? 6.719 -5.828 -6.16 1 96 97 LEU A C 1
ATOM 763 O O . LEU A 1 97 ? 6.23 -6.762 -6.797 1 96 97 LEU A O 1
ATOM 767 N N . GLY A 1 98 ? 6.18 -5.281 -5.109 1 94.44 98 GLY A N 1
ATOM 768 C CA . GLY A 1 98 ? 4.828 -5.672 -4.742 1 94.44 98 GLY A CA 1
ATOM 769 C C . GLY A 1 98 ? 3.826 -5.488 -5.867 1 94.44 98 GLY A C 1
ATOM 770 O O . GLY A 1 98 ? 2.992 -6.363 -6.113 1 94.44 98 GLY A O 1
ATOM 771 N N . ALA A 1 99 ? 3.891 -4.359 -6.535 1 94.75 99 ALA A N 1
ATOM 772 C CA . ALA A 1 99 ? 3.006 -4.109 -7.672 1 94.75 99 ALA A CA 1
ATOM 773 C C . ALA A 1 99 ? 3.26 -5.105 -8.797 1 94.75 99 ALA A C 1
ATOM 775 O O . ALA A 1 99 ? 2.32 -5.582 -9.438 1 94.75 99 ALA A O 1
ATOM 776 N N . CYS A 1 100 ? 4.555 -5.449 -9.055 1 95.44 100 CYS A N 1
ATOM 777 C CA . CYS A 1 100 ? 4.883 -6.453 -10.062 1 95.44 100 CYS A CA 1
ATOM 778 C C . CYS A 1 100 ? 4.266 -7.801 -9.703 1 95.44 100 CYS A C 1
ATOM 780 O O . CYS A 1 100 ? 3.84 -8.547 -10.594 1 95.44 100 CYS A O 1
ATOM 782 N N . SER A 1 101 ? 4.246 -8.109 -8.453 1 93.44 101 SER A N 1
ATOM 783 C CA . SER A 1 101 ? 3.678 -9.367 -7.992 1 93.44 101 SER A CA 1
ATOM 784 C C . SER A 1 101 ? 2.178 -9.438 -8.266 1 93.44 101 SER A C 1
ATOM 786 O O . SER A 1 101 ? 1.665 -10.469 -8.695 1 93.44 101 SER A O 1
ATOM 788 N N . ILE A 1 102 ? 1.509 -8.406 -8.102 1 89.19 102 ILE A N 1
ATOM 789 C CA . ILE A 1 102 ? 0.066 -8.328 -8.297 1 89.19 102 ILE A CA 1
ATOM 790 C C . ILE A 1 102 ? -0.255 -8.453 -9.789 1 89.19 102 ILE A C 1
ATOM 792 O O . ILE A 1 102 ? -1.237 -9.094 -10.164 1 89.19 102 ILE A O 1
ATOM 796 N N . HIS A 1 103 ? 0.562 -7.953 -10.641 1 90.56 103 HIS A N 1
ATOM 797 C CA . HIS A 1 103 ? 0.236 -7.879 -12.062 1 90.56 103 HIS A CA 1
ATOM 798 C C . HIS A 1 103 ? 1.029 -8.906 -12.859 1 90.56 103 HIS A C 1
ATOM 800 O O . HIS A 1 103 ? 0.905 -8.969 -14.086 1 90.56 103 HIS A O 1
ATOM 806 N N . GLY A 1 104 ? 1.901 -9.641 -12.242 1 91.25 104 GLY A N 1
ATOM 807 C CA . GLY A 1 104 ? 2.635 -10.734 -12.867 1 91.25 104 GLY A CA 1
ATOM 808 C C . GLY A 1 104 ? 3.664 -10.258 -13.875 1 91.25 104 GLY A C 1
ATOM 809 O O . GLY A 1 104 ? 3.855 -10.891 -14.914 1 91.25 104 GLY A O 1
ATOM 810 N N . ASN A 1 105 ? 4.215 -9.141 -13.617 1 95.56 105 ASN A N 1
ATOM 811 C CA . ASN A 1 105 ? 5.262 -8.641 -14.508 1 95.56 105 ASN A CA 1
ATOM 812 C C . ASN A 1 105 ? 6.629 -9.188 -14.117 1 95.56 105 ASN A C 1
ATOM 814 O O . ASN A 1 105 ? 7.352 -8.57 -13.336 1 95.56 105 ASN A O 1
ATOM 818 N N . VAL A 1 106 ? 7.023 -10.234 -14.719 1 96.5 106 VAL A N 1
ATOM 819 C CA . VAL A 1 106 ? 8.234 -10.961 -14.359 1 96.5 106 VAL A CA 1
ATOM 820 C C . VAL A 1 106 ? 9.469 -10.148 -14.758 1 96.5 106 VAL A C 1
ATOM 822 O O . VAL A 1 106 ? 10.422 -10.039 -13.984 1 96.5 106 VAL A O 1
ATOM 825 N N . GLU A 1 107 ? 9.414 -9.578 -15.914 1 97.06 107 GLU A N 1
ATOM 826 C CA . GLU A 1 107 ? 10.578 -8.852 -16.422 1 97.06 107 GLU A CA 1
ATOM 827 C C . GLU A 1 107 ? 10.969 -7.715 -15.484 1 97.06 107 GLU A C 1
ATOM 829 O O . GLU A 1 107 ? 12.125 -7.609 -15.078 1 97.06 107 GLU A O 1
ATOM 834 N N . LEU A 1 108 ? 10.047 -6.941 -15.148 1 97.25 108 LEU A N 1
ATOM 835 C CA . LEU A 1 108 ? 10.32 -5.824 -14.25 1 97.25 108 LEU A CA 1
ATOM 836 C C . LEU A 1 108 ? 10.695 -6.324 -12.859 1 97.25 108 LEU A C 1
ATOM 838 O O . LEU A 1 108 ? 11.57 -5.754 -12.203 1 97.25 108 LEU A O 1
ATOM 842 N N . ALA A 1 109 ? 10.055 -7.348 -12.375 1 97.06 109 ALA A N 1
ATOM 843 C CA . ALA A 1 109 ? 10.375 -7.93 -11.07 1 97.06 109 ALA A CA 1
ATOM 844 C C . ALA A 1 109 ? 11.836 -8.367 -11.008 1 97.06 109 ALA A C 1
ATOM 846 O O . ALA A 1 109 ? 12.5 -8.164 -9.992 1 97.06 109 ALA A O 1
ATOM 847 N N . GLU A 1 110 ? 12.281 -8.914 -12.062 1 96.25 110 GLU A N 1
ATOM 848 C CA . GLU A 1 110 ? 13.664 -9.383 -12.094 1 96.25 110 GLU A CA 1
ATOM 849 C C . GLU A 1 110 ? 14.648 -8.219 -12.07 1 96.25 110 GLU A C 1
ATOM 851 O O . GLU A 1 110 ? 15.719 -8.32 -11.469 1 96.25 110 GLU A O 1
ATOM 856 N N . GLN A 1 111 ? 14.328 -7.148 -12.734 1 95.75 111 GLN A N 1
ATOM 857 C CA . GLN A 1 111 ? 15.148 -5.945 -12.648 1 95.75 111 GLN A CA 1
ATOM 858 C C . GLN A 1 111 ? 15.195 -5.418 -11.219 1 95.75 111 GLN A C 1
ATOM 860 O O . GLN A 1 111 ? 16.266 -5.051 -10.719 1 95.75 111 GLN A O 1
ATOM 865 N N . VAL A 1 112 ? 14.078 -5.387 -10.578 1 96.38 112 VAL A N 1
ATOM 866 C CA . VAL A 1 112 ? 13.977 -4.902 -9.203 1 96.38 112 VAL A CA 1
ATOM 867 C C . VAL A 1 112 ? 14.727 -5.848 -8.266 1 96.38 112 VAL A C 1
ATOM 869 O O . VAL A 1 112 ? 15.352 -5.402 -7.297 1 96.38 112 VAL A O 1
ATOM 872 N N . LYS A 1 113 ? 14.633 -7.086 -8.539 1 94.12 113 LYS A N 1
ATOM 873 C CA . LYS A 1 113 ? 15.328 -8.094 -7.746 1 94.12 113 LYS A CA 1
ATOM 874 C C . LYS A 1 113 ? 16.828 -7.812 -7.688 1 94.12 113 LYS A C 1
ATOM 876 O O . LYS A 1 113 ? 17.438 -7.941 -6.629 1 94.12 113 LYS A O 1
ATOM 881 N N . GLU A 1 114 ? 17.359 -7.477 -8.781 1 94.25 114 GLU A N 1
ATOM 882 C CA . GLU A 1 114 ? 18.797 -7.191 -8.836 1 94.25 114 GLU A CA 1
ATOM 883 C C . GLU A 1 114 ? 19.156 -6.027 -7.922 1 94.25 114 GLU A C 1
ATOM 885 O O . GLU A 1 114 ? 20.203 -6.059 -7.254 1 94.25 114 GLU A O 1
ATOM 890 N N . VAL A 1 115 ? 18.375 -5.066 -7.887 1 94.44 115 VAL A N 1
ATOM 891 C CA . VAL A 1 115 ? 18.625 -3.887 -7.07 1 94.44 115 VAL A CA 1
ATOM 892 C C . VAL A 1 115 ? 18.438 -4.23 -5.594 1 94.44 115 VAL A C 1
ATOM 894 O O . VAL A 1 115 ? 19.297 -3.91 -4.766 1 94.44 115 VAL A O 1
ATOM 897 N N . LEU A 1 116 ? 17.375 -4.961 -5.254 1 94.25 116 LEU A N 1
ATOM 898 C CA . LEU A 1 116 ? 17.047 -5.285 -3.871 1 94.25 116 LEU A CA 1
ATOM 899 C C . LEU A 1 116 ? 18.078 -6.246 -3.283 1 94.25 116 LEU A C 1
ATOM 901 O O . LEU A 1 116 ? 18.391 -6.18 -2.092 1 94.25 116 LEU A O 1
ATOM 905 N N . SER A 1 117 ? 18.594 -7.094 -4.105 1 92.06 117 SER A N 1
ATOM 906 C CA . SER A 1 117 ? 19.594 -8.047 -3.639 1 92.06 117 SER A CA 1
ATOM 907 C C . SER A 1 117 ? 20.875 -7.34 -3.197 1 92.06 117 SER A C 1
ATOM 909 O O . SER A 1 117 ? 21.594 -7.828 -2.318 1 92.06 117 SER A O 1
ATOM 911 N N . LYS A 1 118 ? 21.141 -6.195 -3.768 1 92.62 118 LYS A N 1
ATOM 912 C CA . LYS A 1 118 ? 22.297 -5.402 -3.389 1 92.62 118 LYS A CA 1
ATOM 913 C C . LYS A 1 118 ? 22 -4.539 -2.164 1 92.62 118 LYS A C 1
ATOM 915 O O . LYS A 1 118 ? 22.859 -4.375 -1.292 1 92.62 118 LYS A O 1
ATOM 920 N N . LEU A 1 119 ? 20.812 -4.082 -2.105 1 91.62 119 LEU A N 1
ATOM 921 C CA . LEU A 1 119 ? 20.422 -3.189 -1.018 1 91.62 119 LEU A CA 1
ATOM 922 C C . LEU A 1 119 ? 20.188 -3.971 0.27 1 91.62 119 LEU A C 1
ATOM 924 O O . LEU A 1 119 ? 20.578 -3.531 1.351 1 91.62 119 LEU A O 1
ATOM 928 N N . GLU A 1 120 ? 19.484 -5.141 0.198 1 90.75 120 GLU A N 1
ATOM 929 C CA . GLU A 1 120 ? 19.109 -5.977 1.337 1 90.75 120 GLU A CA 1
ATOM 930 C C . GLU A 1 120 ? 19.125 -7.453 0.963 1 90.75 120 GLU A C 1
ATOM 932 O O . GLU A 1 120 ? 18.062 -8.055 0.767 1 90.75 120 GLU A O 1
ATOM 937 N N . PRO A 1 121 ? 20.234 -8.102 0.985 1 81.62 121 PRO A N 1
ATOM 938 C CA . PRO A 1 121 ? 20.375 -9.469 0.484 1 81.62 121 PRO A CA 1
ATOM 939 C C . PRO A 1 121 ? 19.625 -10.492 1.343 1 81.62 121 PRO A C 1
ATOM 941 O O . PRO A 1 121 ? 19.25 -11.555 0.849 1 81.62 121 PRO A O 1
ATOM 944 N N . GLU A 1 122 ? 19.375 -10.234 2.521 1 78.69 122 GLU A N 1
ATOM 945 C CA . GLU A 1 122 ? 18.812 -11.266 3.387 1 78.69 122 GLU A CA 1
ATOM 946 C C . GLU A 1 122 ? 17.344 -10.984 3.703 1 78.69 122 GLU A C 1
ATOM 948 O O . GLU A 1 122 ? 16.812 -11.461 4.715 1 78.69 122 GLU A O 1
ATOM 953 N N . ASN A 1 123 ? 16.641 -10.438 2.727 1 81.25 123 ASN A N 1
ATOM 954 C CA . ASN A 1 123 ? 15.25 -10.141 3.018 1 81.25 123 ASN A CA 1
ATOM 955 C C . ASN A 1 123 ? 14.32 -11.242 2.502 1 81.25 123 ASN A C 1
ATOM 957 O O . ASN A 1 123 ? 14.164 -11.406 1.291 1 81.25 123 ASN A O 1
ATOM 961 N N . SER A 1 124 ? 13.758 -11.945 3.418 1 78.75 124 SER A N 1
ATOM 962 C CA . SER A 1 124 ? 12.938 -13.109 3.08 1 78.75 124 SER A CA 1
ATOM 963 C C . SER A 1 124 ? 11.617 -12.695 2.441 1 78.75 124 SER A C 1
ATOM 965 O O . SER A 1 124 ? 11.07 -13.422 1.609 1 78.75 124 SER A O 1
ATOM 967 N N . SER A 1 125 ? 11.07 -11.602 2.834 1 81.62 125 SER A N 1
ATOM 968 C CA . SER A 1 125 ? 9.812 -11.109 2.281 1 81.62 125 SER A CA 1
ATOM 969 C C . SER A 1 125 ? 9.914 -10.914 0.771 1 81.62 125 SER A C 1
ATOM 971 O O . SER A 1 125 ? 8.93 -11.117 0.049 1 81.62 125 SER A O 1
ATOM 973 N N . ASP A 1 126 ? 11.07 -10.602 0.279 1 88.5 126 ASP A N 1
ATOM 974 C CA . ASP A 1 126 ? 11.273 -10.391 -1.151 1 88.5 126 ASP A CA 1
ATOM 975 C C . ASP A 1 126 ? 11.125 -11.695 -1.926 1 88.5 126 ASP A C 1
ATOM 977 O O . ASP A 1 126 ? 10.609 -11.711 -3.045 1 88.5 126 ASP A O 1
ATOM 981 N N . HIS A 1 127 ? 11.523 -12.773 -1.273 1 87.75 127 HIS A N 1
ATOM 982 C CA . HIS A 1 127 ? 11.438 -14.07 -1.934 1 87.75 127 HIS A CA 1
ATOM 983 C C . HIS A 1 127 ? 9.984 -14.484 -2.146 1 87.75 127 HIS A C 1
ATOM 985 O O . HIS A 1 127 ? 9.641 -15.047 -3.189 1 87.75 127 HIS A O 1
ATOM 991 N N . VAL A 1 128 ? 9.18 -14.18 -1.188 1 86.88 128 VAL A N 1
ATOM 992 C CA . VAL A 1 128 ? 7.754 -14.477 -1.31 1 86.88 128 VAL A CA 1
ATOM 993 C C . VAL A 1 128 ? 7.156 -13.703 -2.479 1 86.88 128 VAL A C 1
ATOM 995 O O . VAL A 1 128 ? 6.445 -14.266 -3.312 1 86.88 128 VAL A O 1
ATOM 998 N N . LEU A 1 129 ? 7.516 -12.461 -2.576 1 91.25 129 LEU A N 1
ATOM 999 C CA . LEU A 1 129 ? 6.996 -11.617 -3.646 1 91.25 129 LEU A CA 1
ATOM 1000 C C . LEU A 1 129 ? 7.473 -12.109 -5.008 1 91.25 129 LEU A C 1
ATOM 1002 O O . LEU A 1 129 ? 6.699 -12.148 -5.969 1 91.25 129 LEU A O 1
ATOM 1006 N N . PHE A 1 130 ? 8.711 -12.562 -5.031 1 92.38 130 PHE A N 1
ATOM 1007 C CA . PHE A 1 130 ? 9.25 -13.07 -6.285 1 92.38 130 PHE A CA 1
ATOM 1008 C C . PHE A 1 130 ? 8.562 -14.375 -6.684 1 92.38 130 PHE A C 1
ATOM 1010 O O . PHE A 1 130 ? 8.227 -14.57 -7.852 1 92.38 130 PHE A O 1
ATOM 1017 N N . SER A 1 131 ? 8.391 -15.195 -5.781 1 91.81 131 SER A N 1
ATOM 1018 C CA . SER A 1 131 ? 7.688 -16.438 -6.062 1 91.81 131 SER A CA 1
ATOM 1019 C C . SER A 1 131 ? 6.281 -16.172 -6.586 1 91.81 131 SER A C 1
ATOM 1021 O O . SER A 1 131 ? 5.836 -16.812 -7.543 1 91.81 131 SER A O 1
ATOM 1023 N N . ASN A 1 132 ? 5.66 -15.234 -6.016 1 91.38 132 ASN A N 1
ATOM 1024 C CA . ASN A 1 132 ? 4.297 -14.891 -6.41 1 91.38 132 ASN A CA 1
ATOM 1025 C C . ASN A 1 132 ? 4.246 -14.32 -7.82 1 91.38 132 ASN A C 1
ATOM 1027 O O . ASN A 1 132 ? 3.291 -14.57 -8.562 1 91.38 132 ASN A O 1
ATOM 1031 N N . VAL A 1 133 ? 5.219 -13.547 -8.164 1 93.69 133 VAL A N 1
ATOM 1032 C CA . VAL A 1 133 ? 5.262 -12.992 -9.508 1 93.69 133 VAL A CA 1
ATOM 1033 C C . VAL A 1 133 ? 5.281 -14.125 -10.531 1 93.69 133 VAL A C 1
ATOM 1035 O O . VAL A 1 133 ? 4.566 -14.078 -11.531 1 93.69 133 VAL A O 1
ATOM 1038 N N . TYR A 1 134 ? 6.02 -15.148 -10.242 1 94 134 TYR A N 1
ATOM 1039 C CA . TYR A 1 134 ? 6.117 -16.281 -11.141 1 94 134 TYR A CA 1
ATOM 1040 C C . TYR A 1 134 ? 4.816 -17.078 -11.164 1 94 134 TYR A C 1
ATOM 1042 O O . TYR A 1 134 ? 4.379 -17.547 -12.219 1 94 134 TYR A O 1
ATOM 1050 N N . ALA A 1 135 ? 4.203 -17.188 -9.977 1 93.06 135 ALA A N 1
ATOM 1051 C CA . ALA A 1 135 ? 2.939 -17.922 -9.891 1 93.06 135 ALA A CA 1
ATOM 1052 C C . ALA A 1 135 ? 1.855 -17.234 -10.719 1 93.06 135 ALA A C 1
ATOM 1054 O O . ALA A 1 135 ? 1.163 -17.891 -11.508 1 93.06 135 ALA A O 1
ATOM 1055 N N . VAL A 1 136 ? 1.761 -16 -10.633 1 90.75 136 VAL A N 1
ATOM 1056 C CA . VAL A 1 136 ? 0.754 -15.219 -11.344 1 90.75 136 VAL A CA 1
ATOM 1057 C C . VAL A 1 136 ? 1.015 -15.281 -12.844 1 90.75 136 VAL A C 1
ATOM 1059 O O . VAL A 1 136 ? 0.076 -15.305 -13.648 1 90.75 136 VAL A O 1
ATOM 1062 N N . ALA A 1 137 ? 2.27 -15.406 -13.18 1 91.5 137 ALA A N 1
ATOM 1063 C CA . ALA A 1 137 ? 2.65 -15.469 -14.586 1 91.5 137 ALA A CA 1
ATOM 1064 C C . ALA A 1 137 ? 2.553 -16.906 -15.117 1 91.5 137 ALA A C 1
ATOM 1066 O O . ALA A 1 137 ? 2.84 -17.156 -16.281 1 91.5 137 ALA A O 1
ATOM 1067 N N . GLY A 1 138 ? 2.234 -17.859 -14.234 1 89 138 GLY A N 1
ATOM 1068 C CA . GLY A 1 138 ? 2.092 -19.234 -14.648 1 89 138 GLY A CA 1
ATOM 1069 C C . GLY A 1 138 ? 3.42 -19.953 -14.836 1 89 138 GLY A C 1
ATOM 1070 O O . GLY A 1 138 ? 3.51 -20.922 -15.578 1 89 138 GLY A O 1
ATOM 1071 N N . LYS A 1 139 ? 4.426 -19.406 -14.297 1 92.44 139 LYS A N 1
ATOM 1072 C CA . LYS A 1 139 ? 5.758 -19.984 -14.398 1 92.44 139 LYS A CA 1
ATOM 1073 C C . LYS A 1 139 ? 6.066 -20.859 -13.18 1 92.44 139 LYS A C 1
ATOM 1075 O O . LYS A 1 139 ? 6.949 -20.531 -12.383 1 92.44 139 LYS A O 1
ATOM 1080 N N . TRP A 1 140 ? 5.57 -22.047 -13.109 1 89.62 140 TRP A N 1
ATOM 1081 C CA . TRP A 1 140 ? 5.551 -22.875 -11.922 1 89.62 140 TRP A CA 1
ATOM 1082 C C . TRP A 1 140 ? 6.938 -23.438 -11.625 1 89.62 140 TRP A C 1
ATOM 1084 O O . TRP A 1 140 ? 7.301 -23.641 -10.469 1 89.62 140 TRP A O 1
ATOM 1094 N N . ASN A 1 141 ? 7.688 -23.688 -12.672 1 91.75 141 ASN A N 1
ATOM 1095 C CA . ASN A 1 141 ? 9.055 -24.141 -12.445 1 91.75 141 ASN A CA 1
ATOM 1096 C C . ASN A 1 141 ? 9.891 -23.094 -11.719 1 91.75 141 ASN A C 1
ATOM 1098 O O . ASN A 1 141 ? 10.703 -23.422 -10.852 1 91.75 141 ASN A O 1
ATOM 1102 N N . ASP A 1 142 ? 9.648 -21.938 -12.125 1 92.38 142 ASP A N 1
ATOM 1103 C CA . ASP A 1 142 ? 10.367 -20.844 -11.477 1 92.38 142 ASP A CA 1
ATOM 1104 C C . ASP A 1 142 ? 9.891 -20.656 -10.039 1 92.38 142 ASP A C 1
ATOM 1106 O O . ASP A 1 142 ? 10.688 -20.328 -9.156 1 92.38 142 ASP A O 1
ATOM 1110 N N . VAL A 1 143 ? 8.633 -20.844 -9.797 1 91.38 143 VAL A N 1
ATOM 1111 C CA . VAL A 1 143 ? 8.109 -20.797 -8.438 1 91.38 143 VAL A CA 1
ATOM 1112 C C . VAL A 1 143 ? 8.852 -21.797 -7.555 1 91.38 143 VAL A C 1
ATOM 1114 O O . VAL A 1 143 ? 9.336 -21.453 -6.477 1 91.38 143 VAL A O 1
ATOM 1117 N N . ALA A 1 144 ? 8.945 -22.953 -8.062 1 90.62 144 ALA A N 1
ATOM 1118 C CA . ALA A 1 144 ? 9.609 -24.016 -7.316 1 90.62 144 ALA A CA 1
ATOM 1119 C C . ALA A 1 144 ? 11.07 -23.672 -7.047 1 90.62 144 ALA A C 1
ATOM 1121 O O . ALA A 1 144 ? 11.594 -23.938 -5.961 1 90.62 144 ALA A O 1
ATOM 1122 N N . ALA A 1 145 ? 11.68 -23.078 -7.977 1 90.44 145 ALA A N 1
ATOM 1123 C CA . ALA A 1 145 ? 13.086 -22.719 -7.84 1 90.44 145 ALA A CA 1
ATOM 1124 C C . ALA A 1 145 ? 13.273 -21.672 -6.742 1 90.44 145 ALA A C 1
ATOM 1126 O O . ALA A 1 145 ? 14.211 -21.766 -5.945 1 90.44 145 ALA A O 1
ATOM 1127 N N . VAL A 1 146 ? 12.477 -20.703 -6.699 1 88.44 146 VAL A N 1
ATOM 1128 C CA . VAL A 1 146 ? 12.57 -19.656 -5.691 1 88.44 146 VAL A CA 1
ATOM 1129 C C . VAL A 1 146 ? 12.305 -20.25 -4.305 1 88.44 146 VAL A C 1
ATOM 1131 O O . VAL A 1 146 ? 13.031 -19.953 -3.352 1 88.44 146 VAL A O 1
ATOM 1134 N N . ARG A 1 147 ? 11.375 -21.109 -4.188 1 84.19 147 ARG A N 1
ATOM 1135 C CA . ARG A 1 147 ? 11.023 -21.703 -2.896 1 84.19 147 ARG A CA 1
ATOM 1136 C C . ARG A 1 147 ? 12.125 -22.641 -2.4 1 84.19 147 ARG A C 1
ATOM 1138 O O . ARG A 1 147 ? 12.398 -22.703 -1.2 1 84.19 147 ARG A O 1
ATOM 1145 N N . ARG A 1 148 ? 12.719 -23.266 -3.287 1 87.19 148 ARG A N 1
ATOM 1146 C CA . ARG A 1 148 ? 13.859 -24.094 -2.928 1 87.19 148 ARG A CA 1
ATOM 1147 C C . ARG A 1 148 ? 15.016 -23.25 -2.41 1 87.19 148 ARG A C 1
ATOM 1149 O O . ARG A 1 148 ? 15.672 -23.609 -1.429 1 87.19 148 ARG A O 1
ATOM 1156 N N . SER A 1 149 ? 15.195 -22.156 -3.07 1 83.12 149 SER A N 1
ATOM 1157 C CA . SER A 1 149 ? 16.266 -21.266 -2.65 1 83.12 149 SER A CA 1
ATOM 1158 C C . SER A 1 149 ? 16.016 -20.719 -1.25 1 83.12 149 SER A C 1
ATOM 1160 O O . SER A 1 149 ? 16.953 -20.578 -0.453 1 83.12 149 SER A O 1
ATOM 1162 N N . MET A 1 150 ? 14.859 -20.422 -0.953 1 80.31 150 MET A N 1
ATOM 1163 C CA . MET A 1 150 ? 14.492 -19.922 0.371 1 80.31 150 MET A CA 1
ATOM 1164 C C . MET A 1 150 ? 14.719 -21 1.433 1 80.31 150 MET A C 1
ATOM 1166 O O . MET A 1 150 ? 15.227 -20.703 2.518 1 80.31 150 MET A O 1
ATOM 1170 N N . ALA A 1 151 ? 14.273 -22.172 1.107 1 79.12 151 ALA A N 1
ATOM 1171 C CA . ALA A 1 151 ? 14.453 -23.281 2.027 1 79.12 151 ALA A CA 1
ATOM 1172 C C . ALA A 1 151 ? 15.938 -23.531 2.312 1 79.12 151 ALA A C 1
ATOM 1174 O O . ALA A 1 151 ? 16.312 -23.781 3.457 1 79.12 151 ALA A O 1
ATOM 1175 N N . ASP A 1 152 ? 16.656 -23.359 1.348 1 77.69 152 ASP A N 1
ATOM 1176 C CA . ASP A 1 152 ? 18.094 -23.547 1.496 1 77.69 152 ASP A CA 1
ATOM 1177 C C . ASP A 1 152 ? 18.703 -22.469 2.377 1 77.69 152 ASP A C 1
ATOM 1179 O O . ASP A 1 152 ? 19.609 -22.75 3.17 1 77.69 152 ASP A O 1
ATOM 1183 N N . GLN A 1 153 ? 18.297 -21.328 2.256 1 73.88 153 GLN A N 1
ATOM 1184 C CA . GLN A 1 153 ? 18.812 -20.203 3.043 1 73.88 153 GLN A CA 1
ATOM 1185 C C . GLN A 1 153 ? 18.391 -20.328 4.504 1 73.88 153 GLN A C 1
ATOM 1187 O O . GLN A 1 153 ? 19.141 -19.938 5.406 1 73.88 153 GLN A O 1
ATOM 1192 N N . ARG A 1 154 ? 17.125 -20.719 4.758 1 68.31 154 ARG A N 1
ATOM 1193 C CA . ARG A 1 154 ? 16.641 -20.891 6.121 1 68.31 154 ARG A CA 1
ATOM 1194 C C . ARG A 1 154 ? 17.422 -22 6.832 1 68.31 154 ARG A C 1
ATOM 1196 O O . ARG A 1 154 ? 17.656 -21.922 8.039 1 68.31 154 ARG A O 1
ATOM 1203 N N . ILE A 1 155 ? 17.641 -23.047 6.07 1 61.47 155 ILE A N 1
ATOM 1204 C CA . ILE A 1 155 ? 18.422 -24.156 6.613 1 61.47 155 ILE A CA 1
ATOM 1205 C C . ILE A 1 155 ? 19.828 -23.656 6.984 1 61.47 155 ILE A C 1
ATOM 1207 O O . ILE A 1 155 ? 20.375 -24.078 8.008 1 61.47 155 ILE A O 1
ATOM 1211 N N . LYS A 1 156 ? 20.328 -22.766 6.367 1 62.22 156 LYS A N 1
ATOM 1212 C CA . LYS A 1 156 ? 21.656 -22.234 6.676 1 62.22 156 LYS A CA 1
ATOM 1213 C C . LYS A 1 156 ? 21.594 -21.297 7.879 1 62.22 156 LYS A C 1
ATOM 1215 O O . LYS A 1 156 ? 22.594 -21.141 8.586 1 62.22 156 LYS A O 1
ATOM 1220 N N . LYS A 1 157 ? 20.562 -20.781 8.109 1 60.09 157 LYS A N 1
ATOM 1221 C CA . LYS A 1 157 ? 20.469 -19.859 9.234 1 60.09 157 LYS A CA 1
ATOM 1222 C C . LYS A 1 157 ? 20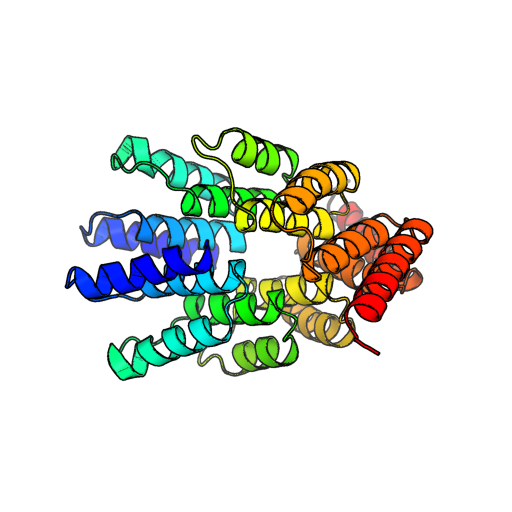.188 -20.609 10.539 1 60.09 157 LYS A C 1
ATOM 1224 O O . LYS A 1 157 ? 20.281 -20.031 11.625 1 60.09 157 LYS A O 1
ATOM 1229 N N . THR A 1 158 ? 19.578 -21.734 10.43 1 48.62 158 THR A N 1
ATOM 1230 C CA . THR A 1 158 ? 19.438 -22.547 11.633 1 48.62 158 THR A CA 1
ATOM 1231 C C . THR A 1 158 ? 20.75 -23.219 12 1 48.62 158 THR A C 1
ATOM 1233 O O . THR A 1 158 ? 21.281 -24.031 11.25 1 48.62 158 THR A O 1
ATOM 1236 N N . PRO A 1 159 ? 21.516 -22.438 12.906 1 45.06 159 PRO A N 1
ATOM 1237 C CA . PRO A 1 159 ? 22.719 -23.141 13.359 1 45.06 159 PRO A CA 1
ATOM 1238 C C . PRO A 1 159 ? 22.453 -24.609 13.688 1 45.06 159 PRO A C 1
ATOM 1240 O O . PRO A 1 159 ? 21.328 -24.953 14.086 1 45.06 159 PRO A O 1
ATOM 1243 N N . GLY A 1 160 ? 23.297 -25.578 13.203 1 26.52 160 GLY A N 1
ATOM 1244 C CA . GLY A 1 160 ? 23.469 -26.734 14.07 1 26.52 160 GLY A CA 1
ATOM 1245 C C . GLY A 1 160 ? 23.688 -26.375 15.523 1 26.52 160 GLY A C 1
ATOM 1246 O O . GLY A 1 160 ? 24.047 -25.25 15.836 1 26.52 160 GLY A O 1
ATOM 1247 N N . MET B 1 1 ? 18.969 1.225 9.219 1 28.44 1 MET B N 1
ATOM 1248 C CA . MET B 1 1 ? 19.203 2.65 9.016 1 28.44 1 MET B CA 1
ATOM 1249 C C . MET B 1 1 ? 17.922 3.354 8.578 1 28.44 1 MET B C 1
ATOM 1251 O O . MET B 1 1 ? 17.641 4.477 9.008 1 28.44 1 MET B O 1
ATOM 1255 N N . VAL B 1 2 ? 17.188 2.66 7.719 1 35.88 2 VAL B N 1
ATOM 1256 C CA . VAL B 1 2 ? 15.961 3.277 7.203 1 35.88 2 VAL B CA 1
ATOM 1257 C C . VAL B 1 2 ? 14.945 3.432 8.328 1 35.88 2 VAL B C 1
ATOM 1259 O O . VAL B 1 2 ? 14.195 4.41 8.367 1 35.88 2 VAL B O 1
ATOM 1262 N N . MET B 1 3 ? 14.938 2.49 9.164 1 35.44 3 MET B N 1
ATOM 1263 C CA . MET B 1 3 ? 14.055 2.514 10.328 1 35.44 3 MET B CA 1
ATOM 1264 C C . MET B 1 3 ? 14.344 3.732 11.203 1 35.44 3 MET B C 1
ATOM 1266 O O . MET B 1 3 ? 13.43 4.297 11.805 1 35.44 3 MET B O 1
ATOM 1270 N N . ALA B 1 4 ? 15.57 3.951 11.398 1 37.81 4 ALA B N 1
ATOM 1271 C CA . ALA B 1 4 ? 15.953 5.039 12.297 1 37.81 4 ALA B CA 1
ATOM 1272 C C . ALA B 1 4 ? 15.406 6.375 11.805 1 37.81 4 ALA B C 1
ATOM 1274 O O . ALA B 1 4 ? 14.977 7.211 12.609 1 37.81 4 ALA B O 1
ATOM 1275 N N . LYS B 1 5 ? 15.469 6.566 10.57 1 40.62 5 LYS B N 1
ATOM 1276 C CA . LYS B 1 5 ? 15.188 7.926 10.125 1 40.62 5 LYS B CA 1
ATOM 1277 C C . LYS B 1 5 ? 13.688 8.219 10.164 1 40.62 5 LYS B C 1
ATOM 1279 O O . LYS B 1 5 ? 13.273 9.336 10.484 1 40.62 5 LYS B O 1
ATOM 1284 N N . LYS B 1 6 ? 12.875 7.324 9.867 1 43.94 6 LYS B N 1
ATOM 1285 C CA . LYS B 1 6 ? 11.438 7.578 9.828 1 43.94 6 LYS B CA 1
ATOM 1286 C C . LYS B 1 6 ? 10.898 7.871 11.227 1 43.94 6 LYS B C 1
ATOM 1288 O O . LYS B 1 6 ? 9.984 8.68 11.391 1 43.94 6 LYS B O 1
ATOM 1293 N N . GLN B 1 7 ? 11.391 7.078 12.227 1 45.47 7 GLN B N 1
ATOM 1294 C CA . GLN B 1 7 ? 11.094 7.488 13.594 1 45.47 7 GLN B CA 1
ATOM 1295 C C . GLN B 1 7 ? 11.406 8.969 13.805 1 45.47 7 GLN B C 1
ATOM 1297 O O . GLN B 1 7 ? 10.867 9.594 14.719 1 45.47 7 GLN B O 1
ATOM 1302 N N . HIS B 1 8 ? 12.07 9.32 12.82 1 46.84 8 HIS B N 1
ATOM 1303 C CA . HIS B 1 8 ? 12.617 10.664 13 1 46.84 8 HIS B CA 1
ATOM 1304 C C . HIS B 1 8 ? 11.555 11.727 12.773 1 46.84 8 HIS B C 1
ATOM 1306 O O . HIS B 1 8 ? 11.531 12.75 13.461 1 46.84 8 HIS B O 1
ATOM 1312 N N . LYS B 1 9 ? 10.641 11.336 11.953 1 50.41 9 LYS B N 1
ATOM 1313 C CA . LYS B 1 9 ? 9.812 12.516 11.719 1 50.41 9 LYS B CA 1
ATOM 1314 C C . LYS B 1 9 ? 8.852 12.75 12.875 1 50.41 9 LYS B C 1
ATOM 1316 O O . LYS B 1 9 ? 8.625 13.898 13.273 1 50.41 9 LYS B O 1
ATOM 1321 N N . PHE B 1 10 ? 8.219 11.641 13.32 1 56.62 10 PHE B N 1
ATOM 1322 C CA . PHE B 1 10 ? 7.344 11.898 14.461 1 56.62 10 PHE B CA 1
ATOM 1323 C C . PHE B 1 10 ? 8.141 12.477 15.625 1 56.62 10 PHE B C 1
ATOM 1325 O O . PHE B 1 10 ? 7.691 13.422 16.281 1 56.62 10 PHE B O 1
ATOM 1332 N N . SER B 1 11 ? 9.258 11.82 15.703 1 53.66 11 SER B N 1
ATOM 1333 C CA . SER B 1 11 ? 10.078 12.375 16.766 1 53.66 11 SER B CA 1
ATOM 1334 C C . SER B 1 11 ? 10.438 13.828 16.5 1 53.66 11 SER B C 1
ATOM 1336 O O . SER B 1 11 ? 10.484 14.641 17.422 1 53.66 11 SER B O 1
ATOM 1338 N N . MET B 1 12 ? 10.602 14.023 15.258 1 51.28 12 MET B N 1
ATOM 1339 C CA . MET B 1 12 ? 10.914 15.406 14.914 1 51.28 12 MET B CA 1
ATOM 1340 C C . MET B 1 12 ? 9.711 16.312 15.141 1 51.28 12 MET B C 1
ATOM 1342 O O . MET B 1 12 ? 9.867 17.438 15.609 1 51.28 12 MET B O 1
ATOM 1346 N N . MET B 1 13 ? 8.578 15.75 14.828 1 57.19 13 MET B N 1
ATOM 1347 C CA . MET B 1 13 ? 7.391 16.562 15.078 1 57.19 13 MET B CA 1
ATOM 1348 C C . MET B 1 13 ? 7.207 16.812 16.578 1 57.19 13 MET B C 1
ATOM 1350 O O . MET B 1 13 ? 6.938 17.938 16.984 1 57.19 13 MET B O 1
ATOM 1354 N N . GLU B 1 14 ? 7.426 15.742 17.266 1 56.25 14 GLU B N 1
ATOM 1355 C CA . GLU B 1 14 ? 7.312 15.945 18.703 1 56.25 14 GLU B CA 1
ATOM 1356 C C . GLU B 1 14 ? 8.344 16.953 19.203 1 56.25 14 GLU B C 1
ATOM 1358 O O . GLU B 1 14 ? 8.031 17.797 20.047 1 56.25 14 GLU B O 1
ATOM 1363 N N . ALA B 1 15 ? 9.445 16.844 18.562 1 53.59 15 ALA B N 1
ATOM 1364 C CA . ALA B 1 15 ? 10.531 17.719 19.016 1 53.59 15 ALA B CA 1
ATOM 1365 C C . ALA B 1 15 ? 10.266 19.172 18.609 1 53.59 15 ALA B C 1
ATOM 1367 O O . ALA B 1 15 ? 10.703 20.094 19.312 1 53.59 15 ALA B O 1
ATOM 1368 N N . SER B 1 16 ? 9.594 19.359 17.531 1 54.19 16 SER B N 1
ATOM 1369 C CA . SER B 1 16 ? 9.391 20.734 17.062 1 54.19 16 SER B CA 1
ATOM 1370 C C . SER B 1 16 ? 8.188 21.375 17.75 1 54.19 16 SER B C 1
ATOM 1372 O O .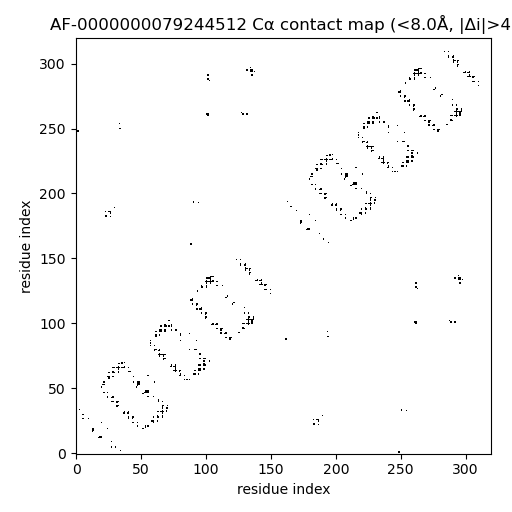 SER B 1 16 ? 7.812 22.5 17.422 1 54.19 16 SER B O 1
ATOM 1374 N N . GLY B 1 17 ? 7.535 20.703 18.656 1 61.19 17 GLY B N 1
ATOM 1375 C CA . GLY B 1 17 ? 6.418 21.266 19.391 1 61.19 17 GLY B CA 1
ATOM 1376 C C . GLY B 1 17 ? 5.125 21.297 18.594 1 61.19 17 GLY B C 1
ATOM 1377 O O . GLY B 1 17 ? 4.172 21.984 18.969 1 61.19 17 GLY B O 1
ATOM 1378 N N . ILE B 1 18 ? 5.164 20.75 17.438 1 69.69 18 ILE B N 1
ATOM 1379 C CA . ILE B 1 18 ? 3.928 20.734 16.672 1 69.69 18 ILE B CA 1
ATOM 1380 C C . IL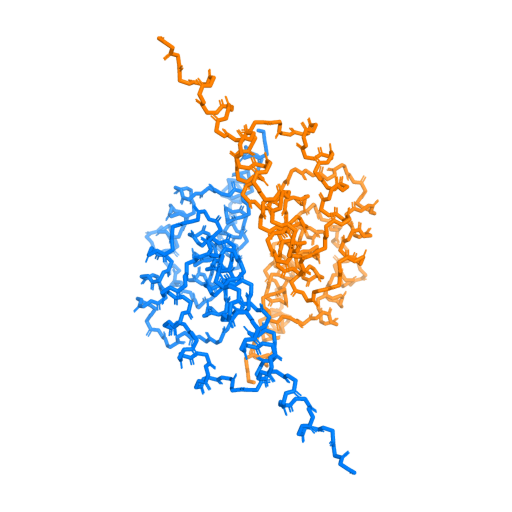E B 1 18 ? 3.086 19.516 17.062 1 69.69 18 ILE B C 1
ATOM 1382 O O . ILE B 1 18 ? 3.586 18.391 17.094 1 69.69 18 ILE B O 1
ATOM 1386 N N . ARG B 1 19 ? 1.908 19.906 17.547 1 79.94 19 ARG B N 1
ATOM 1387 C CA . ARG B 1 19 ? 0.993 18.844 17.938 1 79.94 19 ARG B CA 1
ATOM 1388 C C . ARG B 1 19 ? 0.52 18.047 16.734 1 79.94 19 ARG B C 1
ATOM 1390 O O . ARG B 1 19 ? 0.083 18.625 15.734 1 79.94 19 ARG B O 1
ATOM 1397 N N . PRO B 1 20 ? 0.727 16.75 16.906 1 84.25 20 PRO B N 1
ATOM 1398 C CA . PRO B 1 20 ? 0.247 15.914 15.797 1 84.25 20 PRO B CA 1
ATOM 1399 C C . PRO B 1 20 ? -1.27 15.977 15.625 1 84.25 20 PRO B C 1
ATOM 1401 O O . PRO B 1 20 ? -1.993 16.234 16.594 1 84.25 20 PRO B O 1
ATOM 1404 N N . ASP B 1 21 ? -1.695 15.953 14.328 1 87.56 21 ASP B N 1
ATOM 1405 C CA . ASP B 1 21 ? -3.113 15.805 14.023 1 87.56 21 ASP B CA 1
ATOM 1406 C C . ASP B 1 21 ? -3.377 14.508 13.25 1 87.56 21 ASP B C 1
ATOM 1408 O O . ASP B 1 21 ? -2.484 13.672 13.117 1 87.56 21 ASP B O 1
ATOM 1412 N N . GLY B 1 22 ? -4.586 14.281 12.852 1 88.44 22 GLY B N 1
ATOM 1413 C CA . GLY B 1 22 ? -4.977 13.07 12.156 1 88.44 22 GLY B CA 1
ATOM 1414 C C . GLY B 1 22 ? -4.152 12.805 10.906 1 88.44 22 GLY B C 1
ATOM 1415 O O . GLY B 1 22 ? -3.791 11.664 10.625 1 88.44 22 GLY B O 1
ATOM 1416 N N . ILE B 1 23 ? -3.822 13.898 10.281 1 87.44 23 ILE B N 1
ATOM 1417 C CA . ILE B 1 23 ? -3.07 13.789 9.039 1 87.44 23 ILE B CA 1
ATOM 1418 C C . ILE B 1 23 ? -1.661 13.273 9.328 1 87.44 23 ILE B C 1
ATOM 1420 O O . ILE B 1 23 ? -1.136 12.43 8.594 1 87.44 23 ILE B O 1
ATOM 1424 N N . THR B 1 24 ? -1.06 13.789 10.352 1 87.19 24 THR B N 1
ATOM 1425 C CA . THR B 1 24 ? 0.262 13.336 10.773 1 87.19 24 THR B CA 1
ATOM 1426 C C . THR B 1 24 ? 0.261 11.836 11.047 1 87.19 24 THR B C 1
ATOM 1428 O O . THR B 1 24 ? 1.181 11.125 10.641 1 87.19 24 THR B O 1
ATOM 1431 N N . PHE B 1 25 ? -0.788 11.383 11.617 1 92.44 25 PHE B N 1
ATOM 1432 C CA . PHE B 1 25 ? -0.85 9.977 11.977 1 92.44 25 PHE B CA 1
ATOM 1433 C C . PHE B 1 25 ? -1.04 9.109 10.734 1 92.44 25 PHE B C 1
ATOM 1435 O O . PHE B 1 25 ? -0.536 7.988 10.672 1 92.44 25 PHE B O 1
ATOM 1442 N N . ILE B 1 26 ? -1.692 9.531 9.742 1 91.69 26 ILE B N 1
ATOM 1443 C CA . ILE B 1 26 ? -1.776 8.797 8.492 1 91.69 26 ILE B CA 1
ATOM 1444 C C . ILE B 1 26 ? -0.377 8.609 7.906 1 91.69 26 ILE B C 1
ATOM 1446 O O . ILE B 1 26 ? -0.015 7.504 7.492 1 91.69 26 ILE B O 1
ATOM 1450 N N . SER B 1 27 ? 0.345 9.664 7.957 1 88.5 27 SER B N 1
ATOM 1451 C CA . SER B 1 27 ? 1.685 9.617 7.383 1 88.5 27 SER B CA 1
ATOM 1452 C C . SER B 1 27 ? 2.576 8.633 8.133 1 88.5 27 SER B C 1
ATOM 1454 O O . SER B 1 27 ? 3.305 7.855 7.52 1 88.5 27 SER B O 1
ATOM 1456 N N . VAL B 1 28 ? 2.531 8.703 9.438 1 90.75 28 VAL B N 1
ATOM 1457 C CA . VAL B 1 28 ? 3.414 7.84 10.227 1 90.75 28 VAL B CA 1
ATOM 1458 C C . VAL B 1 28 ? 2.961 6.387 10.109 1 90.75 28 VAL B C 1
ATOM 1460 O O . VAL B 1 28 ? 3.787 5.48 9.984 1 90.75 28 VAL B O 1
ATOM 1463 N N . LEU B 1 29 ? 1.662 6.125 10.125 1 94.06 29 LEU B N 1
ATOM 1464 C CA . LEU B 1 29 ? 1.152 4.762 9.992 1 94.06 29 LEU B CA 1
ATOM 1465 C C . LEU B 1 29 ? 1.45 4.203 8.602 1 94.06 29 LEU B C 1
ATOM 1467 O O . LEU B 1 29 ? 1.76 3.018 8.461 1 94.06 29 LEU B O 1
ATOM 1471 N N . TYR B 1 30 ? 1.383 4.988 7.582 1 91.5 30 TYR B N 1
ATOM 1472 C CA . TYR B 1 30 ? 1.757 4.602 6.227 1 91.5 30 TYR B CA 1
ATOM 1473 C C . TYR B 1 30 ? 3.219 4.176 6.164 1 91.5 30 TYR B C 1
ATOM 1475 O O . TYR B 1 30 ? 3.547 3.148 5.566 1 91.5 30 TYR B O 1
ATOM 1483 N N . ALA B 1 31 ? 4.082 5.027 6.789 1 89.44 31 ALA B N 1
ATOM 1484 C CA . ALA B 1 31 ? 5.508 4.711 6.805 1 89.44 31 ALA B CA 1
ATOM 1485 C C . ALA B 1 31 ? 5.766 3.379 7.5 1 89.44 31 ALA B C 1
ATOM 1487 O O . ALA B 1 31 ? 6.57 2.57 7.027 1 89.44 31 ALA B O 1
ATOM 1488 N N . CYS B 1 32 ? 5.078 3.176 8.641 1 92.94 32 CYS B N 1
ATOM 1489 C CA . CYS B 1 32 ? 5.23 1.916 9.359 1 92.94 32 CYS B CA 1
ATOM 1490 C C . CYS B 1 32 ? 4.777 0.741 8.5 1 92.94 32 CYS B C 1
ATOM 1492 O O . CYS B 1 32 ? 5.41 -0.316 8.5 1 92.94 32 CYS B O 1
ATOM 1494 N N . SER B 1 33 ? 3.666 0.939 7.77 1 93.5 33 SER B N 1
ATOM 1495 C CA . SER B 1 33 ? 3.141 -0.115 6.91 1 93.5 33 SER B CA 1
ATOM 1496 C C . SER B 1 33 ? 4.148 -0.503 5.832 1 93.5 33 SER B C 1
ATOM 1498 O O . SER B 1 33 ? 4.426 -1.687 5.633 1 93.5 33 SER B O 1
ATOM 1500 N N . HIS B 1 34 ? 4.84 0.415 5.223 1 89.19 34 HIS B N 1
ATOM 1501 C CA . HIS B 1 34 ? 5.75 0.157 4.109 1 89.19 34 HIS B CA 1
ATOM 1502 C C . HIS B 1 34 ? 7.09 -0.374 4.609 1 89.19 34 HIS B C 1
ATOM 1504 O O . HIS B 1 34 ? 7.781 -1.098 3.887 1 89.19 34 HIS B O 1
ATOM 1510 N N . ALA B 1 35 ? 7.355 -0.045 5.875 1 87.31 35 ALA B N 1
ATOM 1511 C CA . ALA B 1 35 ? 8.617 -0.499 6.449 1 87.31 35 ALA B CA 1
ATOM 1512 C C . ALA B 1 35 ? 8.438 -1.808 7.211 1 87.31 35 ALA B C 1
ATOM 1514 O O . ALA B 1 35 ? 9.406 -2.387 7.703 1 87.31 35 ALA B O 1
ATOM 1515 N N . GLY B 1 36 ? 7.215 -2.232 7.418 1 88.5 36 GLY B N 1
ATOM 1516 C CA . GLY B 1 36 ? 6.949 -3.473 8.133 1 88.5 36 GLY B CA 1
ATOM 1517 C C . GLY B 1 36 ? 7.137 -3.35 9.633 1 88.5 36 GLY B C 1
ATOM 1518 O O . GLY B 1 36 ? 7.57 -4.297 10.289 1 88.5 36 GLY B O 1
ATOM 1519 N N . LEU B 1 37 ? 6.945 -2.152 10.148 1 92.81 37 LEU B N 1
ATOM 1520 C CA . LEU B 1 37 ? 7.137 -1.896 11.57 1 92.81 37 LEU B CA 1
ATOM 1521 C C . LEU B 1 37 ? 5.816 -2.01 12.328 1 92.81 37 LEU B C 1
ATOM 1523 O O . LEU B 1 37 ? 5.242 -1 12.734 1 92.81 37 LEU B O 1
ATOM 1527 N N . ILE B 1 38 ? 5.41 -3.223 12.648 1 96.12 38 ILE B N 1
ATOM 1528 C CA . ILE B 1 38 ? 4.102 -3.518 13.227 1 96.12 38 ILE B CA 1
ATOM 1529 C C . ILE B 1 38 ? 4.02 -2.938 14.641 1 96.12 38 ILE B C 1
ATOM 1531 O O . ILE B 1 38 ? 3.066 -2.229 14.969 1 96.12 38 ILE B O 1
ATOM 1535 N N . ASP B 1 39 ? 5.078 -3.195 15.438 1 96.5 39 ASP B N 1
ATOM 1536 C CA . ASP B 1 39 ? 5.051 -2.736 16.828 1 96.5 39 ASP B CA 1
ATOM 1537 C C . ASP B 1 39 ? 4.973 -1.212 16.891 1 96.5 39 ASP B C 1
ATOM 1539 O O . ASP B 1 39 ? 4.188 -0.661 17.672 1 96.5 39 ASP B O 1
ATOM 1543 N N . GLU B 1 40 ? 5.711 -0.614 16.094 1 95.31 40 GLU B N 1
ATOM 1544 C CA . GLU B 1 40 ? 5.695 0.845 16.047 1 95.31 40 GLU B CA 1
ATOM 1545 C C . GLU B 1 40 ? 4.344 1.37 15.57 1 95.31 40 GLU B C 1
ATOM 1547 O O . GLU B 1 40 ? 3.814 2.332 16.125 1 95.31 40 GLU B O 1
ATOM 1552 N N . GLY B 1 41 ? 3.812 0.793 14.531 1 96.12 41 GLY B N 1
ATOM 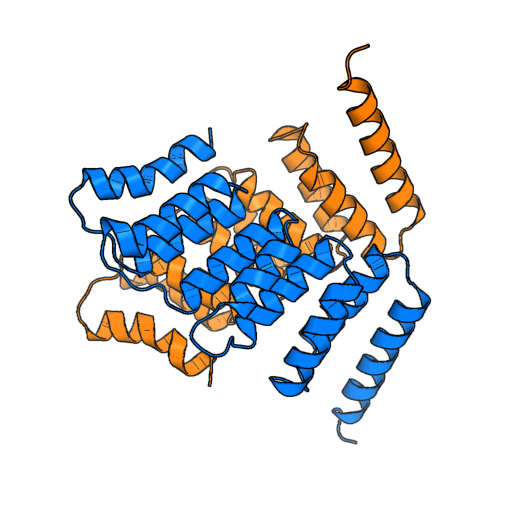1553 C CA . GLY B 1 41 ? 2.498 1.181 14.047 1 96.12 41 GLY B CA 1
ATOM 1554 C C . GLY B 1 41 ? 1.417 1.073 15.102 1 96.12 41 GLY B C 1
ATOM 1555 O O . GLY B 1 41 ? 0.615 1.993 15.273 1 96.12 41 GLY B O 1
ATOM 1556 N N . CYS B 1 42 ? 1.469 0.004 15.836 1 96.56 42 CYS B N 1
ATOM 1557 C CA . CYS B 1 42 ? 0.505 -0.196 16.906 1 96.56 42 CYS B CA 1
ATOM 1558 C C . CYS B 1 42 ? 0.662 0.872 17.984 1 96.56 42 CYS B C 1
ATOM 1560 O O . CYS B 1 42 ? -0.33 1.391 18.5 1 96.56 42 CYS B O 1
ATOM 1562 N N . GLU B 1 43 ? 1.837 1.146 18.281 1 96.06 43 GLU B N 1
ATOM 1563 C CA . GLU B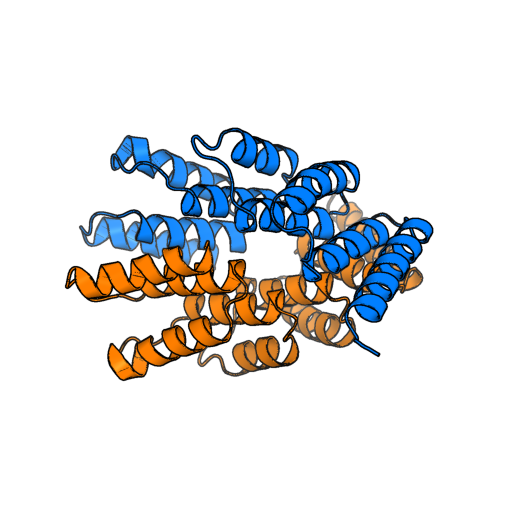 1 43 ? 2.104 2.172 19.297 1 96.06 43 GLU B CA 1
ATOM 1564 C C . GLU B 1 43 ? 1.563 3.529 18.844 1 96.06 43 GLU B C 1
ATOM 1566 O O . GLU B 1 43 ? 0.886 4.215 19.625 1 96.06 43 GLU B O 1
ATOM 1571 N N . TYR B 1 44 ? 1.865 3.898 17.625 1 95.06 44 TYR B N 1
ATOM 1572 C CA . TYR B 1 44 ? 1.392 5.184 17.125 1 95.06 44 TYR B CA 1
ATOM 1573 C C . TYR B 1 44 ? -0.131 5.223 17.078 1 95.06 44 TYR B C 1
ATOM 1575 O O . TYR B 1 44 ? -0.743 6.227 17.453 1 95.06 44 TYR B O 1
ATOM 1583 N N . PHE B 1 45 ? -0.705 4.156 16.656 1 96.06 45 PHE B N 1
ATOM 1584 C CA . PHE B 1 45 ? -2.16 4.098 16.578 1 96.06 45 PHE B CA 1
ATOM 1585 C C . PHE B 1 45 ? -2.773 4.309 17.969 1 96.06 45 PHE B C 1
ATOM 1587 O O . PHE B 1 45 ? -3.717 5.086 18.125 1 96.06 45 PHE B O 1
ATOM 1594 N N . SER B 1 46 ? -2.207 3.65 18.922 1 95.75 46 SER B N 1
ATOM 1595 C CA . SER B 1 46 ? -2.709 3.777 20.297 1 95.75 46 SER B CA 1
ATOM 1596 C C . SER B 1 46 ? -2.523 5.195 20.812 1 95.75 46 SER B C 1
ATOM 1598 O O . SER B 1 46 ? -3.369 5.707 21.562 1 95.75 46 SER B O 1
ATOM 1600 N N . LYS B 1 47 ? -1.438 5.84 20.453 1 94.88 47 LYS B N 1
ATOM 1601 C CA . LYS B 1 47 ? -1.111 7.18 20.922 1 94.88 47 LYS B CA 1
ATOM 1602 C C . LYS B 1 47 ? -2.127 8.203 20.422 1 94.88 47 LYS B C 1
ATOM 1604 O O . LYS B 1 47 ? -2.291 9.266 21.031 1 94.88 47 LYS B O 1
ATOM 1609 N N . MET B 1 48 ? -2.812 7.891 19.297 1 94.62 48 MET B N 1
ATOM 1610 C CA . MET B 1 48 ? -3.793 8.836 18.781 1 94.62 48 MET B CA 1
ATOM 1611 C C . MET B 1 48 ? -4.82 9.203 19.844 1 94.62 48 MET B C 1
ATOM 1613 O O . MET B 1 48 ? -5 10.375 20.156 1 94.62 48 MET B O 1
ATOM 1617 N N . ARG B 1 49 ? -5.371 8.203 20.469 1 94.44 49 ARG B N 1
ATOM 1618 C CA . ARG B 1 49 ? -6.41 8.445 21.469 1 94.44 49 ARG B CA 1
ATOM 1619 C C . ARG B 1 49 ? -5.801 8.727 22.844 1 94.44 49 ARG B C 1
ATOM 1621 O O . ARG B 1 49 ? -6.125 9.734 23.469 1 94.44 49 ARG B O 1
ATOM 1628 N N . TYR B 1 50 ? -4.902 7.883 23.188 1 94.94 50 TYR B N 1
ATOM 1629 C CA . TYR B 1 50 ? -4.43 7.863 24.578 1 94.94 50 TYR B CA 1
ATOM 1630 C C . TYR B 1 50 ? -3.617 9.117 24.891 1 94.94 50 TYR B C 1
ATOM 1632 O O . TYR B 1 50 ? -3.744 9.688 25.969 1 94.94 50 TYR B O 1
ATOM 1640 N N . LEU B 1 51 ? -2.826 9.578 24 1 92.06 51 LEU B N 1
ATOM 1641 C CA . LEU B 1 51 ? -1.914 10.68 24.281 1 92.06 51 LEU B CA 1
ATOM 1642 C C . LEU B 1 51 ? -2.424 11.977 23.656 1 92.06 51 LEU B C 1
ATOM 1644 O O . LEU B 1 51 ? -2.262 13.055 24.234 1 92.06 51 LEU B O 1
ATOM 1648 N N . TYR B 1 52 ? -3.166 11.875 22.484 1 93.12 52 TYR B N 1
ATOM 1649 C CA . TYR B 1 52 ? -3.441 13.117 21.781 1 93.12 52 TYR B CA 1
ATOM 1650 C C . TYR B 1 52 ? -4.941 13.367 21.688 1 93.12 52 TYR B C 1
ATOM 1652 O O . TYR B 1 52 ? -5.371 14.398 21.156 1 93.12 52 TYR B O 1
ATOM 1660 N N . GLY B 1 53 ? -5.734 12.391 22.125 1 94.75 53 GLY B N 1
ATOM 1661 C CA . GLY B 1 53 ? -7.18 12.562 22.125 1 94.75 53 GLY B CA 1
ATOM 1662 C C . GLY B 1 53 ? -7.77 12.609 20.734 1 94.75 53 GLY B C 1
ATOM 1663 O O . GLY B 1 53 ? -8.82 13.211 20.516 1 94.75 53 GLY B O 1
ATOM 1664 N N . ILE B 1 54 ? -7.082 12.062 19.766 1 93.56 54 ILE B N 1
ATOM 1665 C CA . ILE B 1 54 ? -7.535 12.023 18.391 1 93.56 54 ILE B CA 1
ATOM 1666 C C . ILE B 1 54 ? -8.227 10.695 18.109 1 93.56 54 ILE B C 1
ATOM 1668 O O . ILE B 1 54 ? -7.625 9.625 18.25 1 93.56 54 ILE B O 1
ATOM 1672 N N . GLU B 1 55 ? -9.5 10.797 17.75 1 94.06 55 GLU B N 1
ATOM 1673 C CA . GLU B 1 55 ? -10.211 9.578 17.359 1 94.06 55 GLU B CA 1
ATOM 1674 C C . GLU B 1 55 ? -9.805 9.109 15.969 1 94.06 55 GLU B C 1
ATOM 1676 O O . GLU B 1 55 ? -9.867 9.875 15.008 1 94.06 55 GLU B O 1
ATOM 1681 N N . PRO B 1 56 ? -9.375 7.828 15.906 1 93 56 PRO B N 1
ATOM 1682 C CA . PRO B 1 56 ? -9.023 7.324 14.578 1 93 56 PRO B CA 1
ATOM 1683 C C . PRO B 1 56 ? -10.203 7.324 13.617 1 93 56 PRO B C 1
ATOM 1685 O O . PRO B 1 56 ? -11.328 7.012 14.016 1 93 56 PRO B O 1
ATOM 1688 N N . ALA B 1 57 ? -9.93 7.781 12.406 1 90.56 57 ALA B N 1
ATOM 1689 C CA . ALA B 1 57 ? -10.906 7.75 11.32 1 90.56 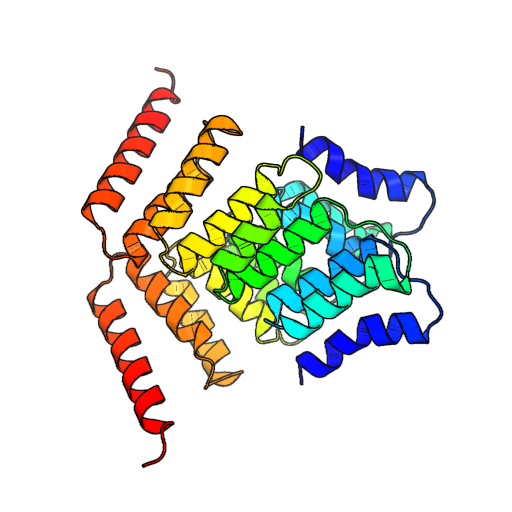57 ALA B CA 1
ATOM 1690 C C . ALA B 1 57 ? -10.672 6.547 10.406 1 90.56 57 ALA B C 1
ATOM 1692 O O . ALA B 1 57 ? -9.758 5.754 10.641 1 90.56 57 ALA B O 1
ATOM 1693 N N . ILE B 1 58 ? -11.5 6.359 9.391 1 90.94 58 ILE B N 1
ATOM 1694 C CA . ILE B 1 58 ? -11.477 5.195 8.508 1 90.94 58 ILE B CA 1
ATOM 1695 C C . ILE B 1 58 ? -10.109 5.082 7.844 1 90.94 58 ILE B C 1
ATOM 1697 O O . ILE B 1 58 ? -9.602 3.975 7.633 1 90.94 58 ILE B O 1
ATOM 1701 N N . GLU B 1 59 ? -9.516 6.211 7.594 1 91.25 59 GLU B N 1
ATOM 1702 C CA . GLU B 1 59 ? -8.219 6.215 6.926 1 91.25 59 GLU B CA 1
ATOM 1703 C C . GLU B 1 59 ? -7.133 5.637 7.828 1 91.25 59 GLU B C 1
ATOM 1705 O O . GLU B 1 59 ? -6.223 4.953 7.355 1 91.25 59 GLU B O 1
ATOM 1710 N N . HIS B 1 60 ? -7.203 5.891 9.117 1 93.38 60 HIS B N 1
ATOM 1711 C CA . HIS B 1 60 ? -6.23 5.359 10.062 1 93.38 60 HIS B CA 1
ATOM 1712 C C . HIS B 1 60 ? -6.371 3.846 10.203 1 93.38 60 HIS B C 1
ATOM 1714 O O . HIS B 1 60 ? -5.371 3.125 10.219 1 93.38 60 HIS B O 1
ATOM 1720 N N . TYR B 1 61 ? -7.613 3.459 10.281 1 93.31 61 TYR B N 1
ATOM 1721 C CA . TYR B 1 61 ? -7.867 2.023 10.312 1 93.31 61 TYR B CA 1
ATOM 1722 C C . TYR B 1 61 ? -7.363 1.356 9.039 1 93.31 61 TYR B C 1
ATOM 1724 O O . TYR B 1 61 ? -6.785 0.269 9.078 1 93.31 61 TYR B O 1
ATOM 1732 N N . GLY B 1 62 ? -7.602 2.033 7.91 1 93.81 62 GLY B N 1
ATOM 1733 C CA . GLY B 1 62 ? -7.094 1.521 6.648 1 93.81 62 GLY B CA 1
ATOM 1734 C C . GLY B 1 62 ? -5.586 1.341 6.641 1 93.81 62 GLY B C 1
ATOM 1735 O O . GLY B 1 62 ? -5.078 0.346 6.121 1 93.81 62 GLY B O 1
ATOM 1736 N N . CYS B 1 63 ? -4.91 2.27 7.262 1 94.56 63 CYS B N 1
ATOM 1737 C CA . CYS B 1 63 ? -3.457 2.164 7.355 1 94.56 63 CYS B CA 1
ATOM 1738 C C . CYS B 1 63 ? -3.053 0.953 8.188 1 94.56 63 CYS B C 1
ATOM 1740 O O . CYS B 1 63 ? -2.066 0.282 7.875 1 94.56 63 CYS B O 1
ATOM 1742 N N . MET B 1 64 ? -3.773 0.693 9.234 1 96.5 64 MET B N 1
ATOM 1743 C CA . MET B 1 64 ? -3.488 -0.461 10.078 1 96.5 64 MET B CA 1
ATOM 1744 C C . MET B 1 64 ? -3.748 -1.764 9.328 1 96.5 64 MET B C 1
ATOM 1746 O O . MET B 1 64 ? -2.982 -2.721 9.453 1 96.5 64 MET B O 1
ATOM 1750 N N . VAL B 1 65 ? -4.824 -1.81 8.539 1 96.81 65 VAL B N 1
ATOM 1751 C CA . VAL B 1 65 ? -5.125 -2.98 7.723 1 96.81 65 VAL B CA 1
ATOM 1752 C C . VAL B 1 65 ? -3.986 -3.223 6.734 1 96.81 65 VAL B C 1
ATOM 1754 O O . VAL B 1 65 ? -3.539 -4.359 6.559 1 96.81 65 VAL B O 1
ATOM 1757 N N . ASP B 1 66 ? -3.537 -2.191 6.129 1 96.5 66 ASP B N 1
ATOM 1758 C CA . ASP B 1 66 ? -2.416 -2.283 5.199 1 96.5 66 ASP B CA 1
ATOM 1759 C C . ASP B 1 66 ? -1.159 -2.793 5.898 1 96.5 66 ASP B C 1
ATOM 1761 O O . ASP B 1 66 ? -0.437 -3.633 5.359 1 96.5 66 ASP B O 1
ATOM 1765 N N . LEU B 1 67 ? -0.883 -2.27 7.102 1 96.38 67 LEU B N 1
ATOM 1766 C CA . LEU B 1 67 ? 0.285 -2.645 7.891 1 96.38 67 LEU B CA 1
ATOM 1767 C C . LEU B 1 67 ? 0.271 -4.137 8.211 1 96.38 67 LEU B C 1
ATOM 1769 O O . LEU B 1 67 ? 1.224 -4.852 7.895 1 96.38 67 LEU B O 1
ATOM 1773 N N . TYR B 1 68 ? -0.834 -4.605 8.797 1 97.12 68 TYR B N 1
ATOM 1774 C CA . TYR B 1 68 ? -0.951 -6.02 9.141 1 97.12 68 TYR B CA 1
ATOM 1775 C C . TYR B 1 68 ? -0.946 -6.887 7.887 1 97.12 68 TYR B C 1
ATOM 1777 O O . TYR B 1 68 ? -0.305 -7.941 7.859 1 97.12 68 TYR B O 1
ATOM 1785 N N . GLY B 1 69 ? -1.64 -6.43 6.859 1 95.62 69 GLY B N 1
ATOM 1786 C CA . GLY B 1 69 ? -1.744 -7.184 5.621 1 95.62 69 GLY B CA 1
ATOM 1787 C C . GLY B 1 69 ? -0.405 -7.406 4.941 1 95.62 69 GLY B C 1
ATOM 1788 O O . GLY B 1 69 ? -0.052 -8.539 4.609 1 95.62 69 GLY B O 1
ATOM 1789 N N . ARG B 1 70 ? 0.373 -6.391 4.777 1 92.56 70 ARG B N 1
ATOM 1790 C CA . ARG B 1 70 ? 1.669 -6.48 4.113 1 92.56 70 ARG B CA 1
ATOM 1791 C C . ARG B 1 70 ? 2.623 -7.383 4.891 1 92.56 70 ARG B C 1
ATOM 1793 O O . ARG B 1 70 ? 3.463 -8.062 4.297 1 92.56 70 ARG B O 1
ATOM 1800 N N . ALA B 1 71 ? 2.453 -7.414 6.211 1 92.38 71 ALA B N 1
ATOM 1801 C CA . ALA B 1 71 ? 3.316 -8.211 7.078 1 92.38 71 ALA B CA 1
ATOM 1802 C C . ALA B 1 71 ? 2.832 -9.656 7.16 1 92.38 71 ALA B C 1
ATOM 1804 O O . ALA B 1 71 ? 3.414 -10.469 7.879 1 92.38 71 ALA B O 1
ATOM 1805 N N . GLY B 1 72 ? 1.693 -9.969 6.555 1 92.81 72 GLY B N 1
ATOM 1806 C CA . GLY B 1 72 ? 1.185 -11.336 6.527 1 92.81 72 GLY B CA 1
ATOM 1807 C C . GLY B 1 72 ? 0.323 -11.672 7.73 1 92.81 72 GLY B C 1
ATOM 1808 O O . GLY B 1 72 ? -0.054 -12.828 7.922 1 92.81 72 GLY B O 1
ATOM 1809 N N . LYS B 1 73 ? 0.093 -10.688 8.531 1 96.69 73 LYS B N 1
ATOM 1810 C CA . LYS B 1 73 ? -0.803 -10.883 9.664 1 96.69 73 LYS B CA 1
ATOM 1811 C C . LYS B 1 73 ? -2.26 -10.672 9.258 1 96.69 73 LYS B C 1
ATOM 1813 O O . LYS B 1 73 ? -2.932 -9.773 9.766 1 96.69 73 LYS B O 1
ATOM 1818 N N . LEU B 1 74 ? -2.82 -11.547 8.477 1 97.12 74 LEU B N 1
ATOM 1819 C CA . LEU B 1 74 ? -4.09 -11.367 7.777 1 97.12 74 LEU B CA 1
ATOM 1820 C C . LEU B 1 74 ? -5.262 -11.445 8.742 1 97.12 74 LEU B C 1
ATOM 1822 O O . LEU B 1 74 ? -6.238 -10.711 8.609 1 97.12 74 LEU B O 1
ATOM 1826 N N . GLN B 1 75 ? -5.133 -12.375 9.664 1 96.38 75 GLN B N 1
ATOM 1827 C CA . GLN B 1 75 ? -6.223 -12.453 10.633 1 96.38 75 GLN B CA 1
ATOM 1828 C C . GLN B 1 75 ? -6.32 -11.172 11.461 1 96.38 75 GLN B C 1
ATOM 1830 O O . GLN B 1 75 ? -7.418 -10.688 11.734 1 96.38 75 GLN B O 1
ATOM 1835 N N . LYS B 1 76 ? -5.215 -10.648 11.812 1 96.44 76 LYS B N 1
ATOM 1836 C CA . LYS B 1 76 ? -5.211 -9.375 12.523 1 96.44 76 LYS B CA 1
ATOM 1837 C C . LYS B 1 76 ? -5.785 -8.258 11.656 1 96.44 76 LYS B C 1
ATOM 1839 O O . LYS B 1 76 ? -6.527 -7.402 12.148 1 96.44 76 LYS B O 1
ATOM 1844 N N . ALA B 1 77 ? -5.406 -8.211 10.391 1 97.69 77 ALA B N 1
ATOM 1845 C CA . ALA B 1 77 ? -5.965 -7.238 9.461 1 97.69 77 ALA B CA 1
ATOM 1846 C C . ALA B 1 77 ? -7.484 -7.355 9.383 1 97.69 77 ALA B C 1
ATOM 1848 O O . ALA B 1 77 ? -8.195 -6.352 9.469 1 97.69 77 ALA B O 1
ATOM 1849 N N . TYR B 1 78 ? -7.949 -8.555 9.32 1 96.5 78 TYR B N 1
ATOM 1850 C CA . TYR B 1 78 ? -9.391 -8.797 9.266 1 96.5 78 TYR B CA 1
ATOM 1851 C C . TYR B 1 78 ? -10.07 -8.328 10.547 1 96.5 78 TYR B C 1
ATOM 1853 O O . TYR B 1 78 ? -11.148 -7.734 10.5 1 96.5 78 TYR B O 1
ATOM 1861 N N . ASP B 1 79 ? -9.453 -8.57 11.648 1 93.75 79 ASP B N 1
ATOM 1862 C CA . ASP B 1 79 ? -10 -8.133 12.93 1 93.75 79 ASP B CA 1
ATOM 1863 C C . ASP B 1 79 ? -10.117 -6.613 12.992 1 93.75 79 ASP B C 1
ATOM 1865 O O . ASP B 1 79 ? -11.086 -6.074 13.523 1 93.75 79 ASP B O 1
ATOM 1869 N N . PHE B 1 80 ? -9.172 -5.887 12.492 1 94.06 80 PHE B N 1
ATOM 1870 C CA . PHE B 1 80 ? -9.195 -4.426 12.461 1 94.06 80 PHE B CA 1
ATOM 1871 C C . PHE B 1 80 ? -10.344 -3.928 11.586 1 94.06 80 PHE B C 1
ATOM 1873 O O . PHE B 1 80 ? -11 -2.943 11.922 1 94.06 80 PHE B O 1
ATOM 1880 N N . VAL B 1 81 ? -10.57 -4.613 10.5 1 93.88 81 VAL B N 1
ATOM 1881 C CA . VAL B 1 81 ? -11.68 -4.23 9.633 1 93.88 81 VAL B CA 1
ATOM 1882 C C . VAL B 1 81 ? -13.008 -4.461 10.352 1 93.88 81 VAL B C 1
ATOM 1884 O O . VAL B 1 81 ? -13.914 -3.629 10.273 1 93.88 81 VAL B O 1
ATOM 1887 N N . SER B 1 82 ? -13.062 -5.504 11.109 1 90.19 82 SER B N 1
ATOM 1888 C CA . SER B 1 82 ? -14.305 -5.906 11.758 1 90.19 82 SER B CA 1
ATOM 1889 C C . SER B 1 82 ? -14.586 -5.051 12.984 1 90.19 82 SER B C 1
ATOM 1891 O O . SER B 1 82 ? -15.719 -5.031 13.492 1 90.19 82 SER B O 1
ATOM 1893 N N . GLN B 1 83 ? -13.609 -4.391 13.469 1 86 83 GLN B N 1
ATOM 1894 C CA . GLN B 1 83 ? -13.758 -3.588 14.68 1 86 83 GLN B CA 1
ATOM 1895 C C . GLN B 1 83 ? -13.992 -2.119 14.336 1 86 83 GLN B C 1
ATOM 1897 O O . GLN B 1 83 ? -14.125 -1.282 15.234 1 86 83 GLN B O 1
ATOM 1902 N N . LEU B 1 84 ? -13.961 -1.823 13.086 1 87.25 84 LEU B N 1
ATOM 1903 C CA . LEU B 1 84 ? -14.242 -0.443 12.711 1 87.25 84 LEU B CA 1
ATOM 1904 C C . LEU B 1 84 ? -15.578 0.02 13.289 1 87.25 84 LEU B C 1
ATOM 1906 O O . LEU B 1 84 ? -16.562 -0.712 13.25 1 87.25 84 LEU B O 1
ATOM 1910 N N . PRO B 1 85 ? -15.602 1.145 13.984 1 86 85 PRO B N 1
ATOM 1911 C CA . PRO B 1 85 ? -16.844 1.688 14.539 1 86 85 PRO B CA 1
ATOM 1912 C C . PRO B 1 85 ? -17.812 2.166 13.461 1 86 85 PRO B C 1
ATOM 1914 O O . PRO B 1 85 ? -18.984 2.418 13.742 1 86 85 PRO B O 1
ATOM 1917 N N . MET B 1 86 ? -17.406 2.377 12.242 1 85.94 86 MET B N 1
ATOM 1918 C CA . MET B 1 86 ? -18.203 2.697 11.062 1 85.94 86 MET B CA 1
ATOM 1919 C C . MET B 1 86 ? -18.109 1.589 10.016 1 85.94 86 MET B C 1
ATOM 1921 O O . MET B 1 86 ? -17.234 0.719 10.109 1 85.94 86 MET B O 1
ATOM 1925 N N . SER B 1 87 ? -19 1.592 9.07 1 89.56 87 SER B N 1
ATOM 1926 C CA . SER B 1 87 ? -18.922 0.591 8.008 1 89.56 87 SER B CA 1
ATOM 1927 C C . SER B 1 87 ? -17.672 0.792 7.148 1 89.56 87 SER B C 1
ATOM 1929 O O . SER B 1 87 ? -17.438 1.892 6.645 1 89.56 87 SER B O 1
ATOM 1931 N N . PRO B 1 88 ? -16.891 -0.324 7.035 1 93.19 88 PRO B N 1
ATOM 1932 C CA . PRO B 1 88 ? -15.742 -0.185 6.148 1 93.19 88 PRO B CA 1
ATOM 1933 C C . PRO B 1 88 ? -16.141 0.078 4.699 1 93.19 88 PRO B C 1
ATOM 1935 O O . PRO B 1 88 ? -17.141 -0.46 4.223 1 93.19 88 PRO B O 1
ATOM 1938 N N . ASN B 1 89 ? -15.406 0.923 4.051 1 91.44 89 ASN B N 1
ATOM 1939 C CA . ASN B 1 89 ? -15.656 1.165 2.633 1 91.44 89 ASN B CA 1
ATOM 1940 C C . ASN B 1 89 ? -14.906 0.168 1.752 1 91.44 89 ASN B C 1
ATOM 1942 O O . ASN B 1 89 ? -14.203 -0.707 2.26 1 91.44 89 ASN B O 1
ATOM 1946 N N . ALA B 1 90 ? -15.07 0.308 0.438 1 93 90 ALA B N 1
ATOM 1947 C CA . ALA B 1 90 ? -14.484 -0.634 -0.514 1 93 90 ALA B CA 1
ATOM 1948 C C . ALA B 1 90 ? -12.961 -0.583 -0.475 1 93 90 ALA B C 1
ATOM 1950 O O . ALA B 1 90 ? -12.297 -1.604 -0.654 1 93 90 ALA B O 1
ATOM 1951 N N . VAL B 1 91 ? -12.445 0.617 -0.216 1 91.81 91 VAL B N 1
ATOM 1952 C CA . VAL B 1 91 ? -11 0.809 -0.215 1 91.81 91 VAL B CA 1
ATOM 1953 C C . VAL B 1 91 ? -10.367 -0.052 0.875 1 91.81 91 VAL B C 1
ATOM 1955 O O . VAL B 1 91 ? -9.344 -0.707 0.643 1 91.81 91 VAL B O 1
ATOM 1958 N N . VAL B 1 92 ? -10.898 -0.12 2.084 1 94.88 92 VAL B N 1
ATOM 1959 C CA . VAL B 1 92 ? -10.367 -0.882 3.209 1 94.88 92 VAL B CA 1
ATOM 1960 C C . VAL B 1 92 ? -10.43 -2.375 2.898 1 94.88 92 VAL B C 1
ATOM 1962 O O . VAL B 1 92 ? -9.445 -3.098 3.092 1 94.88 92 VAL B O 1
ATOM 1965 N N . TRP B 1 93 ? -11.555 -2.824 2.361 1 95.25 93 TRP B N 1
ATOM 1966 C CA . TRP B 1 93 ? -11.719 -4.234 2.018 1 95.25 93 TRP B CA 1
ATOM 1967 C C . TRP B 1 93 ? -10.781 -4.633 0.887 1 95.25 93 TRP B C 1
ATOM 1969 O O . TRP B 1 93 ? -10.219 -5.73 0.899 1 95.25 93 TRP B O 1
ATOM 1979 N N . ARG B 1 94 ? -10.609 -3.777 -0.055 1 93.94 94 ARG B N 1
ATOM 1980 C CA . ARG B 1 94 ? -9.711 -4.062 -1.171 1 93.94 94 ARG B CA 1
ATOM 1981 C C . ARG B 1 94 ? -8.258 -4.113 -0.708 1 93.94 94 ARG B C 1
ATOM 1983 O O . ARG B 1 94 ? -7.465 -4.891 -1.232 1 93.94 94 ARG B O 1
ATOM 1990 N N . THR B 1 95 ? -7.949 -3.225 0.21 1 95.25 95 THR B N 1
ATOM 1991 C CA . THR B 1 95 ? -6.621 -3.285 0.81 1 95.25 95 THR B CA 1
ATOM 1992 C C . THR B 1 95 ? -6.363 -4.66 1.418 1 95.25 95 THR B C 1
ATOM 1994 O O . THR B 1 95 ? -5.305 -5.25 1.204 1 95.25 95 THR B O 1
ATOM 1997 N N . LEU B 1 96 ? -7.324 -5.195 2.127 1 96.69 96 LEU B N 1
ATOM 1998 C CA . LEU B 1 96 ? -7.203 -6.527 2.703 1 96.69 96 LEU B CA 1
ATOM 1999 C C . LEU B 1 96 ? -7.121 -7.59 1.609 1 96.69 96 LEU B C 1
ATOM 2001 O O . LEU B 1 96 ? -6.332 -8.531 1.708 1 96.69 96 LEU B O 1
ATOM 2005 N N . LEU B 1 97 ? -7.91 -7.457 0.57 1 96 97 LEU B N 1
ATOM 2006 C CA . LEU B 1 97 ? -7.883 -8.398 -0.543 1 96 97 LEU B CA 1
ATOM 2007 C C . LEU B 1 97 ? -6.508 -8.414 -1.204 1 96 97 LEU B C 1
ATOM 2009 O O . LEU B 1 97 ? -6.008 -9.477 -1.58 1 96 97 LEU B O 1
ATOM 2013 N N . GLY B 1 98 ? -5.988 -7.238 -1.384 1 94.44 98 GLY B N 1
ATOM 2014 C CA . GLY B 1 98 ? -4.637 -7.16 -1.911 1 94.44 98 GLY B CA 1
ATOM 2015 C C . GLY B 1 98 ? -3.629 -7.945 -1.093 1 94.44 98 GLY B C 1
ATOM 2016 O O . GLY B 1 98 ? -2.787 -8.656 -1.648 1 94.44 98 GLY B O 1
ATOM 2017 N N . ALA B 1 99 ? -3.697 -7.816 0.215 1 94.69 99 ALA B N 1
ATOM 2018 C CA . ALA B 1 99 ? -2.809 -8.57 1.095 1 94.69 99 ALA B CA 1
ATOM 2019 C C . ALA B 1 99 ? -3.045 -10.07 0.957 1 94.69 99 ALA B C 1
ATOM 2021 O O . ALA B 1 99 ? -2.096 -10.859 0.957 1 94.69 99 ALA B O 1
ATOM 2022 N N . CYS B 1 100 ? -4.328 -10.5 0.827 1 95.38 100 CYS B N 1
ATOM 2023 C CA . CYS B 1 100 ? -4.645 -11.906 0.612 1 95.38 100 CYS B CA 1
ATOM 2024 C C . CYS B 1 100 ? -4.02 -12.414 -0.682 1 95.38 100 CYS B C 1
ATOM 2026 O O . CYS B 1 100 ? -3.58 -13.562 -0.756 1 95.38 100 CYS B O 1
ATOM 2028 N N . SER B 1 101 ? -4.012 -11.594 -1.664 1 93.31 101 SER B N 1
ATOM 2029 C CA . SER B 1 101 ? -3.434 -11.961 -2.953 1 93.31 101 SER B CA 1
ATOM 2030 C C . SER B 1 101 ? -1.933 -12.203 -2.836 1 93.31 101 SER B C 1
ATOM 2032 O O . SER B 1 101 ? -1.406 -13.156 -3.412 1 93.31 101 SER B O 1
ATOM 2034 N N . ILE B 1 102 ? -1.269 -11.453 -2.104 1 89.06 102 ILE B N 1
ATOM 2035 C CA . ILE B 1 102 ? 0.175 -11.555 -1.916 1 89.06 102 ILE B CA 1
ATOM 2036 C C . ILE B 1 102 ? 0.507 -12.82 -1.137 1 89.06 102 ILE B C 1
ATOM 2038 O O . ILE B 1 102 ? 1.494 -13.5 -1.433 1 89.06 102 ILE B O 1
ATOM 2042 N N . HIS B 1 103 ? -0.312 -13.219 -0.226 1 90.31 103 HIS B N 1
ATOM 2043 C CA . HIS B 1 103 ? 0.022 -14.312 0.677 1 90.31 103 HIS B CA 1
ATOM 2044 C C . HIS B 1 103 ? -0.757 -15.57 0.324 1 90.31 103 HIS B C 1
ATOM 2046 O O . HIS B 1 103 ? -0.623 -16.594 0.996 1 90.31 103 HIS B O 1
ATOM 2052 N N . GLY B 1 104 ? -1.613 -15.523 -0.64 1 90.94 104 GLY B N 1
ATOM 2053 C CA . GLY B 1 104 ? -2.332 -16.688 -1.153 1 90.94 104 GLY B CA 1
ATOM 2054 C C . GLY B 1 104 ? -3.361 -17.219 -0.181 1 90.94 104 GLY B C 1
ATOM 2055 O O . GLY B 1 104 ? -3.541 -18.438 -0.071 1 90.94 104 GLY B O 1
ATOM 2056 N N . ASN B 1 105 ? -3.93 -16.359 0.569 1 95.5 105 ASN B N 1
ATOM 2057 C CA . ASN B 1 105 ? -4.977 -16.797 1.487 1 95.5 105 ASN B CA 1
ATOM 2058 C C . ASN B 1 105 ? -6.344 -16.812 0.809 1 95.5 105 ASN B C 1
ATOM 2060 O O . ASN B 1 105 ? -7.074 -15.828 0.841 1 95.5 105 ASN B O 1
ATOM 2064 N N . VAL B 1 106 ? -6.723 -17.938 0.313 1 96.5 106 VAL B N 1
ATOM 2065 C CA . VAL B 1 106 ? -7.93 -18.078 -0.496 1 96.5 106 VAL B CA 1
ATOM 2066 C C . VAL B 1 106 ? -9.164 -17.938 0.386 1 96.5 106 VAL B C 1
ATOM 2068 O O . VAL B 1 106 ? -10.125 -17.25 0.013 1 96.5 106 VAL B O 1
ATOM 2071 N N . GLU B 1 107 ? -9.109 -18.531 1.529 1 97 107 GLU B N 1
ATOM 2072 C CA . GLU B 1 107 ? -10.281 -18.516 2.408 1 97 107 GLU B CA 1
ATOM 2073 C C . GLU B 1 107 ? -10.688 -17.094 2.764 1 97 107 GLU B C 1
ATOM 2075 O O . GLU B 1 107 ? -11.852 -16.719 2.6 1 97 107 GLU B O 1
ATOM 2080 N N . LEU B 1 108 ? -9.773 -16.359 3.201 1 97.25 108 LEU B N 1
ATOM 2081 C CA . LEU B 1 108 ? -10.07 -14.977 3.568 1 97.25 108 LEU B CA 1
ATOM 2082 C C . LEU B 1 108 ? -10.445 -14.156 2.34 1 97.25 108 LEU B C 1
ATOM 2084 O O . LEU B 1 108 ? -11.328 -13.297 2.406 1 97.25 108 LEU B O 1
ATOM 2088 N N . ALA B 1 109 ? -9.789 -14.367 1.236 1 97.06 109 ALA B N 1
ATOM 2089 C CA . ALA B 1 109 ? -10.109 -13.664 -0.005 1 97.06 109 ALA B CA 1
ATOM 2090 C C . ALA B 1 109 ? -11.57 -13.883 -0.4 1 97.06 109 ALA B C 1
ATOM 2092 O O . ALA B 1 109 ? -12.242 -12.953 -0.846 1 97.06 109 ALA B O 1
ATOM 2093 N N . GLU B 1 110 ? -12 -15.055 -0.237 1 96.19 110 GLU B N 1
ATOM 2094 C CA . GLU B 1 110 ? -13.375 -15.375 -0.608 1 96.19 110 GLU B CA 1
ATOM 2095 C C . GLU B 1 110 ? -14.375 -14.68 0.314 1 96.19 110 GLU B C 1
ATOM 2097 O O . GLU B 1 110 ? -15.453 -14.266 -0.123 1 96.19 110 GLU B O 1
ATOM 2102 N N . GLN B 1 111 ? -14.055 -14.586 1.577 1 95.75 111 GLN B N 1
ATOM 2103 C CA . GLN B 1 111 ? -14.891 -13.812 2.49 1 95.75 111 GLN B CA 1
ATOM 2104 C C . GLN B 1 111 ? -14.945 -12.344 2.072 1 95.75 111 GLN B C 1
ATOM 2106 O O . GLN B 1 111 ? -16.016 -11.742 2.07 1 95.75 111 GLN B O 1
ATOM 2111 N N . VAL B 1 112 ? -13.844 -11.797 1.73 1 96.31 112 VAL B N 1
ATOM 2112 C CA . VAL B 1 112 ? -13.758 -10.398 1.312 1 96.31 112 VAL B CA 1
ATOM 2113 C C . VAL B 1 112 ? -14.5 -10.211 -0.007 1 96.31 112 VAL B C 1
ATOM 2115 O O . VAL B 1 112 ? -15.133 -9.172 -0.223 1 96.31 112 VAL B O 1
ATOM 2118 N N . LYS B 1 113 ? -14.383 -11.156 -0.852 1 94.12 113 LYS B N 1
ATOM 2119 C CA . LYS B 1 113 ? -15.07 -11.117 -2.139 1 94.12 113 LYS B CA 1
ATOM 2120 C C . LYS B 1 113 ? -16.578 -10.922 -1.955 1 94.12 113 LYS B C 1
ATOM 2122 O O . LYS B 1 113 ? -17.203 -10.156 -2.688 1 94.12 113 LYS B O 1
ATOM 2127 N N . GLU B 1 114 ? -17.109 -11.609 -1.038 1 94.19 114 GLU B N 1
ATOM 2128 C CA . GLU B 1 114 ? -18.547 -11.508 -0.785 1 94.19 114 GLU B CA 1
ATOM 2129 C C . GLU B 1 114 ? -18.922 -10.086 -0.387 1 94.19 114 GLU B C 1
ATOM 2131 O O . GLU B 1 114 ? -19.969 -9.57 -0.813 1 94.19 114 GLU B O 1
ATOM 2136 N N . VAL B 1 115 ? -18.156 -9.492 0.368 1 94.38 115 VAL B N 1
ATOM 2137 C CA . VAL B 1 115 ? -18.422 -8.133 0.839 1 94.38 115 VAL B CA 1
ATOM 2138 C C . VAL B 1 115 ? -18.25 -7.145 -0.308 1 94.38 115 VAL B C 1
ATOM 2140 O O . VAL B 1 115 ? -19.109 -6.297 -0.546 1 94.38 115 VAL B O 1
ATOM 2143 N N . LEU B 1 116 ? -17.172 -7.285 -1.094 1 94.19 116 LEU B N 1
ATOM 2144 C CA . LEU B 1 116 ? -16.859 -6.355 -2.172 1 94.19 116 LEU B CA 1
ATOM 2145 C C . LEU B 1 116 ? -17.875 -6.461 -3.301 1 94.19 116 LEU B C 1
ATOM 2147 O O . LEU B 1 116 ? -18.188 -5.461 -3.951 1 94.19 116 LEU B O 1
ATOM 2151 N N . SER B 1 117 ? -18.375 -7.637 -3.506 1 92 117 SER B N 1
ATOM 2152 C CA . SER B 1 117 ? -19.359 -7.836 -4.559 1 92 117 SER B CA 1
ATOM 2153 C C . SER B 1 117 ? -20.656 -7.074 -4.258 1 92 117 SER B C 1
ATOM 2155 O O . SER B 1 117 ? -21.359 -6.66 -5.176 1 92 117 SER B O 1
ATOM 2157 N N . LYS B 1 118 ? -20.922 -6.871 -2.992 1 92.62 118 LYS B N 1
ATOM 2158 C CA . LYS B 1 118 ? -22.094 -6.105 -2.582 1 92.62 118 LYS B CA 1
ATOM 2159 C C . LYS B 1 118 ? -21.812 -4.609 -2.615 1 92.62 118 LYS B C 1
ATOM 2161 O O . LYS B 1 118 ? -22.688 -3.818 -3 1 92.62 118 LYS B O 1
ATOM 2166 N N . LEU B 1 119 ? -20.625 -4.27 -2.273 1 91.56 119 LEU B N 1
ATOM 2167 C CA . LEU B 1 119 ? -20.266 -2.859 -2.199 1 91.56 119 LEU B CA 1
ATOM 2168 C C . LEU B 1 119 ? -20.031 -2.285 -3.592 1 91.56 119 LEU B C 1
ATOM 2170 O O . LEU B 1 119 ? -20.438 -1.16 -3.885 1 91.56 119 LEU B O 1
ATOM 2174 N N . GLU B 1 120 ? -19.297 -3.033 -4.477 1 90.69 120 GLU B N 1
ATOM 2175 C CA . GLU B 1 120 ? -18.938 -2.611 -5.824 1 90.69 120 GLU B CA 1
ATOM 2176 C C . GLU B 1 120 ? -18.922 -3.793 -6.789 1 90.69 120 GLU B C 1
ATOM 2178 O O . GLU B 1 120 ? -17.844 -4.293 -7.148 1 90.69 120 GLU B O 1
ATOM 2183 N N . PRO B 1 121 ? -20.016 -4.172 -7.332 1 81.44 121 PRO B N 1
ATOM 2184 C CA . PRO B 1 121 ? -20.125 -5.391 -8.133 1 81.44 121 PRO B CA 1
ATOM 2185 C C . PRO B 1 121 ? -19.375 -5.301 -9.461 1 81.44 121 PRO B C 1
ATOM 2187 O O . PRO B 1 121 ? -18.969 -6.328 -10.016 1 81.44 121 PRO B O 1
ATOM 2190 N N . GLU B 1 122 ? -19.125 -4.191 -9.961 1 78.38 122 GLU B N 1
ATOM 2191 C CA . GLU B 1 122 ? -18.547 -4.105 -11.297 1 78.38 122 GLU B CA 1
ATOM 2192 C C . GLU B 1 122 ? -17.094 -3.641 -11.242 1 78.38 122 GLU B C 1
ATOM 2194 O O . GLU B 1 122 ? -16.594 -3.068 -12.211 1 78.38 122 GLU B O 1
ATOM 2199 N N . ASN B 1 123 ? -16.391 -4.113 -10.219 1 81.31 123 ASN B N 1
ATOM 2200 C CA . ASN B 1 123 ? -15 -3.676 -10.141 1 81.31 123 ASN B CA 1
ATOM 2201 C C . ASN B 1 123 ? -14.047 -4.723 -10.719 1 81.31 123 ASN B C 1
ATOM 2203 O O . ASN B 1 123 ? -13.859 -5.789 -10.125 1 81.31 123 ASN B O 1
ATOM 2207 N N . SER B 1 124 ? -13.5 -4.402 -11.836 1 78.75 124 SER B N 1
ATOM 2208 C CA . SER B 1 124 ? -12.664 -5.344 -12.57 1 78.75 124 SER B CA 1
ATOM 2209 C C . SER B 1 124 ? -11.344 -5.598 -11.844 1 78.75 124 SER B C 1
ATOM 2211 O O . SER B 1 124 ? -10.789 -6.691 -11.93 1 78.75 124 SER B O 1
ATOM 2213 N N . SER B 1 125 ? -10.82 -4.637 -11.18 1 81.81 125 SER B N 1
ATOM 2214 C CA . SER B 1 125 ? -9.57 -4.781 -10.445 1 81.81 125 SER B CA 1
ATOM 2215 C C . SER B 1 125 ? -9.664 -5.887 -9.398 1 81.81 125 SER B C 1
ATOM 2217 O O . SER B 1 125 ? -8.688 -6.574 -9.117 1 81.81 125 SER B O 1
ATOM 2219 N N . ASP B 1 126 ? -10.836 -6.102 -8.867 1 88.62 126 ASP B N 1
ATOM 2220 C CA . ASP B 1 126 ? -11.039 -7.133 -7.855 1 88.62 126 ASP B CA 1
ATOM 2221 C C . ASP B 1 126 ? -10.875 -8.531 -8.453 1 88.62 126 ASP B C 1
ATOM 2223 O O . ASP B 1 126 ? -10.359 -9.438 -7.793 1 88.62 126 ASP B O 1
ATOM 2227 N N . HIS B 1 127 ? -11.266 -8.648 -9.703 1 87.88 127 HIS B N 1
ATOM 2228 C CA . HIS B 1 127 ? -11.164 -9.945 -10.359 1 87.88 127 HIS B CA 1
ATOM 2229 C C . HIS B 1 127 ? -9.711 -10.352 -10.562 1 87.88 127 HIS B C 1
ATOM 2231 O O . HIS B 1 127 ? -9.352 -11.516 -10.406 1 87.88 127 HIS B O 1
ATOM 2237 N N . VAL B 1 128 ? -8.922 -9.375 -10.883 1 87 128 VAL B N 1
ATOM 2238 C CA . VAL B 1 128 ? -7.496 -9.641 -11.047 1 87 128 VAL B CA 1
ATOM 2239 C C . VAL B 1 128 ? -6.898 -10.109 -9.727 1 87 128 VAL B C 1
ATOM 2241 O O . VAL B 1 128 ? -6.18 -11.109 -9.68 1 87 128 VAL B O 1
ATOM 2244 N N . LEU B 1 129 ? -7.266 -9.461 -8.664 1 91.38 129 LEU B N 1
ATOM 2245 C CA . LEU B 1 129 ? -6.742 -9.812 -7.348 1 91.38 129 LEU B CA 1
ATOM 2246 C C . LEU B 1 129 ? -7.207 -11.203 -6.934 1 91.38 129 LEU B C 1
ATOM 2248 O O . LEU B 1 129 ? -6.426 -11.992 -6.398 1 91.38 129 LEU B O 1
ATOM 2252 N N . PHE B 1 130 ? -8.438 -11.508 -7.297 1 92.44 130 PHE B N 1
ATOM 2253 C CA . PHE B 1 130 ? -8.969 -12.828 -6.965 1 92.44 130 PHE B CA 1
ATOM 2254 C C . PHE B 1 130 ? -8.266 -13.914 -7.773 1 92.44 130 PHE B C 1
ATOM 2256 O O . PHE B 1 130 ? -7.93 -14.969 -7.238 1 92.44 130 PHE B O 1
ATOM 2263 N N . SER B 1 131 ? -8.094 -13.672 -8.977 1 91.94 131 SER B N 1
ATOM 2264 C CA . SER B 1 131 ? -7.383 -14.633 -9.805 1 91.94 131 SER B CA 1
ATOM 2265 C C . SER B 1 131 ? -5.973 -14.883 -9.273 1 91.94 131 SER B C 1
ATOM 2267 O O . SER B 1 131 ? -5.52 -16.031 -9.227 1 91.94 131 SER B O 1
ATOM 2269 N N . ASN B 1 132 ? -5.363 -13.867 -8.852 1 91.44 132 ASN B N 1
ATOM 2270 C CA . ASN B 1 132 ? -4 -13.969 -8.352 1 91.44 132 ASN B CA 1
ATOM 2271 C C . ASN B 1 132 ? -3.941 -14.758 -7.047 1 91.44 132 ASN B C 1
ATOM 2273 O O . ASN B 1 132 ? -2.98 -15.492 -6.805 1 91.44 132 ASN B O 1
ATOM 2277 N N . VAL B 1 133 ? -4.926 -14.586 -6.223 1 93.56 133 VAL B N 1
ATOM 2278 C CA . VAL B 1 133 ? -4.969 -15.344 -4.977 1 93.56 133 VAL B CA 1
ATOM 2279 C C . VAL B 1 133 ? -4.969 -16.844 -5.285 1 93.56 133 VAL B C 1
ATOM 2281 O O . VAL B 1 133 ? -4.246 -17.609 -4.648 1 93.56 133 VAL B O 1
ATOM 2284 N N . TYR B 1 134 ? -5.695 -17.219 -6.289 1 93.94 134 TYR B N 1
ATOM 2285 C CA . TYR B 1 134 ? -5.773 -18.625 -6.672 1 93.94 134 TYR B CA 1
ATOM 2286 C C . TYR B 1 134 ? -4.465 -19.094 -7.297 1 93.94 134 TYR B C 1
ATOM 2288 O O . TYR B 1 134 ? -4.016 -20.219 -7.043 1 93.94 134 TYR B O 1
ATOM 2296 N N . ALA B 1 135 ? -3.861 -18.203 -8.086 1 93.19 135 ALA B N 1
ATOM 2297 C CA . ALA B 1 135 ? -2.592 -18.547 -8.719 1 93.19 135 ALA B CA 1
ATOM 2298 C C . ALA B 1 135 ? -1.508 -18.797 -7.672 1 93.19 135 ALA B C 1
ATOM 2300 O O . ALA B 1 135 ? -0.807 -19.812 -7.73 1 93.19 135 ALA B O 1
ATOM 2301 N N . VAL B 1 136 ? -1.432 -18 -6.727 1 90.69 136 VAL B N 1
ATOM 2302 C CA . VAL B 1 136 ? -0.429 -18.094 -5.672 1 90.69 136 VAL B CA 1
ATOM 2303 C C . VAL B 1 136 ? -0.681 -19.359 -4.836 1 90.69 136 VAL B C 1
ATOM 2305 O O . VAL B 1 136 ? 0.263 -20 -4.375 1 90.69 136 VAL B O 1
ATOM 2308 N N . ALA B 1 137 ? -1.932 -19.703 -4.738 1 91.44 137 ALA B N 1
ATOM 2309 C CA . ALA B 1 137 ? -2.305 -20.875 -3.959 1 91.44 137 ALA B CA 1
ATOM 2310 C C . ALA B 1 137 ? -2.186 -22.141 -4.797 1 91.44 137 ALA B C 1
ATOM 2312 O O . ALA B 1 137 ? -2.467 -23.25 -4.316 1 91.44 137 ALA B O 1
ATOM 2313 N N . GLY B 1 138 ? -1.86 -22 -6.09 1 89 138 GLY B N 1
ATOM 2314 C CA . GLY B 1 138 ? -1.7 -23.156 -6.965 1 89 138 GLY B CA 1
ATOM 2315 C C . GLY B 1 138 ? -3.02 -23.734 -7.434 1 89 138 GLY B C 1
ATOM 2316 O O . GLY B 1 138 ? -3.096 -24.922 -7.781 1 89 138 GLY B O 1
ATOM 2317 N N . LYS B 1 139 ? -4.035 -23 -7.32 1 92.5 139 LYS B N 1
ATOM 2318 C CA . LYS B 1 139 ? -5.359 -23.438 -7.742 1 92.5 139 LYS B CA 1
ATOM 2319 C C . LYS B 1 139 ? -5.672 -22.969 -9.164 1 92.5 139 LYS B C 1
ATOM 2321 O O . LYS B 1 139 ? -6.559 -22.141 -9.367 1 92.5 139 LYS B O 1
ATOM 2326 N N . TRP B 1 140 ? -5.16 -23.609 -10.156 1 89.88 140 TRP B N 1
ATOM 2327 C CA . TRP B 1 140 ? -5.141 -23.141 -11.539 1 89.88 140 TRP B CA 1
ATOM 2328 C C . TRP B 1 140 ? -6.52 -23.25 -12.172 1 89.88 140 TRP B C 1
ATOM 2330 O O . TRP B 1 140 ? -6.891 -22.438 -13.023 1 89.88 140 TRP B O 1
ATOM 2340 N N . ASN B 1 141 ? -7.258 -24.25 -11.766 1 91.94 141 ASN B N 1
ATOM 2341 C CA . ASN B 1 141 ? -8.617 -24.344 -12.281 1 91.94 141 ASN B CA 1
ATOM 2342 C C . ASN B 1 141 ? -9.477 -23.156 -11.852 1 91.94 141 ASN B C 1
ATOM 2344 O O . ASN B 1 141 ? -10.289 -22.672 -12.633 1 91.94 141 ASN B O 1
ATOM 2348 N N . ASP B 1 142 ? -9.234 -22.797 -10.672 1 92.56 142 ASP B N 1
ATOM 2349 C CA . ASP B 1 142 ? -9.969 -21.641 -10.172 1 92.56 142 ASP B CA 1
ATOM 2350 C C . ASP B 1 142 ? -9.516 -20.359 -10.867 1 92.56 142 ASP B C 1
ATOM 2352 O O . ASP B 1 142 ? -10.32 -19.469 -11.125 1 92.56 142 ASP B O 1
ATOM 2356 N N . VAL B 1 143 ? -8.258 -20.25 -11.156 1 91.5 143 VAL B N 1
ATOM 2357 C CA . VAL B 1 143 ? -7.742 -19.125 -11.922 1 91.5 143 VAL B CA 1
ATOM 2358 C C . VAL B 1 143 ? -8.484 -19.016 -13.25 1 91.5 143 VAL B C 1
ATOM 2360 O O . VAL B 1 143 ? -8.984 -17.938 -13.602 1 91.5 143 VAL B O 1
ATOM 2363 N N . ALA B 1 144 ? -8.57 -20.109 -13.891 1 90.81 144 ALA B N 1
ATOM 2364 C CA . ALA B 1 144 ? -9.234 -20.141 -15.195 1 90.81 144 ALA B CA 1
ATOM 2365 C C . ALA B 1 144 ? -10.703 -19.734 -15.07 1 90.81 144 ALA B C 1
ATOM 2367 O O . ALA B 1 144 ? -11.227 -19.031 -15.93 1 90.81 144 ALA B O 1
ATOM 2368 N N . ALA B 1 145 ? -11.297 -20.156 -14.047 1 90.69 145 ALA B N 1
ATOM 2369 C CA . ALA B 1 145 ? -12.711 -19.859 -13.836 1 90.69 145 ALA B CA 1
ATOM 2370 C C . ALA B 1 145 ? -12.922 -18.359 -13.641 1 90.69 145 ALA B C 1
ATOM 2372 O O . ALA B 1 145 ? -13.867 -17.781 -14.188 1 90.69 145 ALA B O 1
ATOM 2373 N N . VAL B 1 146 ? -12.133 -17.719 -12.875 1 88.56 146 VAL B N 1
ATOM 2374 C CA . VAL B 1 146 ? -12.242 -16.297 -12.633 1 88.56 146 VAL B CA 1
ATOM 2375 C C . VAL B 1 146 ? -11.992 -15.523 -13.922 1 88.56 146 VAL B C 1
ATOM 2377 O O . VAL B 1 146 ? -12.727 -14.586 -14.25 1 88.56 146 VAL B O 1
ATOM 2380 N N . ARG B 1 147 ? -11.047 -15.93 -14.703 1 84.25 147 ARG B N 1
ATOM 2381 C CA . ARG B 1 147 ? -10.703 -15.234 -15.945 1 84.25 147 ARG B CA 1
ATOM 2382 C C . ARG B 1 147 ? -11.805 -15.398 -16.984 1 84.25 147 ARG B C 1
ATOM 2384 O O . ARG B 1 147 ? -12.094 -14.469 -17.734 1 84.25 147 ARG B O 1
ATOM 2391 N N . ARG B 1 148 ? -12.375 -16.484 -16.969 1 87.06 148 ARG B N 1
ATOM 2392 C CA . ARG B 1 148 ? -13.516 -16.703 -17.859 1 87.06 148 ARG B CA 1
ATOM 2393 C C . ARG B 1 148 ? -14.688 -15.812 -17.469 1 87.06 148 ARG B C 1
ATOM 2395 O O . ARG B 1 148 ? -15.344 -15.242 -18.344 1 87.06 148 ARG B O 1
ATOM 2402 N N . SER B 1 149 ? -14.883 -15.695 -16.203 1 83.25 149 SER B N 1
ATOM 2403 C CA . SER B 1 149 ? -15.969 -14.844 -15.727 1 83.25 149 SER B CA 1
ATOM 2404 C C . SER B 1 149 ? -15.734 -13.391 -16.109 1 83.25 149 SER B C 1
ATOM 2406 O O . SER B 1 149 ? -16.672 -12.68 -16.469 1 83.25 149 SER B O 1
ATOM 2408 N N . MET B 1 150 ? -14.594 -12.961 -16.047 1 80.25 150 MET B N 1
ATOM 2409 C CA . MET B 1 150 ? -14.242 -11.594 -16.422 1 80.25 150 MET B CA 1
ATOM 2410 C C . MET B 1 150 ? -14.477 -11.375 -17.922 1 80.25 150 MET B C 1
ATOM 2412 O O . MET B 1 150 ? -15 -10.336 -18.328 1 80.25 150 MET B O 1
ATOM 2416 N N . ALA B 1 151 ? -14.008 -12.328 -18.688 1 79.19 151 ALA B N 1
ATOM 2417 C CA . ALA B 1 151 ? -14.188 -12.25 -20.141 1 79.19 151 ALA B CA 1
ATOM 2418 C C . ALA B 1 151 ? -15.664 -12.18 -20.5 1 79.19 151 ALA B C 1
ATOM 2420 O O . ALA B 1 151 ? -16.062 -11.414 -21.375 1 79.19 151 ALA B O 1
ATOM 2421 N N . ASP B 1 152 ? -16.375 -12.859 -19.781 1 77.69 152 ASP B N 1
ATOM 2422 C CA . ASP B 1 152 ? -17.812 -12.875 -20.031 1 77.69 152 ASP B CA 1
ATOM 2423 C C . ASP B 1 152 ? -18.453 -11.531 -19.672 1 77.69 152 ASP B C 1
ATOM 2425 O O . ASP B 1 152 ? -19.359 -11.062 -20.375 1 77.69 152 ASP B O 1
ATOM 2429 N N . GLN B 1 153 ? -18.047 -10.945 -18.688 1 74.62 153 GLN B N 1
ATOM 2430 C CA . GLN B 1 153 ? -18.562 -9.656 -18.25 1 74.62 153 GLN B CA 1
ATOM 2431 C C . GLN B 1 153 ? -18.172 -8.539 -19.219 1 74.62 153 GLN B C 1
ATOM 2433 O O . GLN B 1 153 ? -18.938 -7.602 -19.438 1 74.62 153 GLN B O 1
ATOM 2438 N N . ARG B 1 154 ? -16.906 -8.57 -19.672 1 68.44 154 ARG B N 1
ATOM 2439 C CA . ARG B 1 154 ? -16.438 -7.566 -20.625 1 68.44 154 ARG B CA 1
ATOM 2440 C C . ARG B 1 154 ? -17.219 -7.652 -21.938 1 68.44 154 ARG B C 1
ATOM 2442 O O . ARG B 1 154 ? -17.469 -6.637 -22.578 1 68.44 154 ARG B O 1
ATOM 2449 N N . ILE B 1 155 ? -17.438 -8.891 -22.312 1 62.06 155 ILE B N 1
ATOM 2450 C CA . ILE B 1 155 ? -18.219 -9.109 -23.531 1 62.06 155 ILE B CA 1
ATOM 2451 C C . ILE B 1 155 ? -19.609 -8.531 -23.359 1 62.06 155 ILE B C 1
ATOM 2453 O O . ILE B 1 155 ? -20.188 -7.961 -24.297 1 62.06 155 ILE B O 1
ATOM 2457 N N . LYS B 1 156 ? -20.109 -8.516 -22.266 1 62.5 156 LYS B N 1
ATOM 2458 C CA . LYS B 1 156 ? -21.438 -7.965 -22.016 1 62.5 156 LYS B CA 1
ATOM 2459 C C . LYS B 1 156 ? -21.406 -6.438 -21.969 1 62.5 156 LYS B C 1
ATOM 2461 O O . LYS B 1 156 ? -22.406 -5.777 -22.25 1 62.5 156 LYS B O 1
ATOM 2466 N N . LYS B 1 157 ? -20.359 -5.949 -21.719 1 60.81 157 LYS B N 1
ATOM 2467 C CA . LYS B 1 157 ? -20.281 -4.492 -21.641 1 60.81 157 LYS B CA 1
ATOM 2468 C C . LYS B 1 157 ? -20 -3.887 -23.016 1 60.81 157 LYS B C 1
ATOM 2470 O O . LYS B 1 157 ? -20.125 -2.674 -23.203 1 60.81 157 LYS B O 1
ATOM 2475 N N . THR B 1 158 ? -19.422 -4.648 -23.859 1 48.78 158 THR B N 1
ATOM 2476 C CA . THR B 1 158 ? -19.281 -4.168 -25.234 1 48.78 158 THR B CA 1
ATOM 2477 C C . THR B 1 158 ? -20.609 -4.301 -25.984 1 48.78 158 THR B C 1
ATOM 2479 O O . THR B 1 158 ? -21.094 -5.41 -26.203 1 48.78 158 THR B O 1
ATOM 2482 N N . PRO B 1 159 ? -21.406 -3.125 -25.891 1 45.88 159 PRO B N 1
ATOM 2483 C CA . PRO B 1 159 ? -22.594 -3.219 -26.734 1 45.88 159 PRO B CA 1
ATOM 2484 C C . PRO B 1 159 ? -22.312 -3.812 -28.109 1 45.88 159 PRO B C 1
ATOM 2486 O O . PRO B 1 159 ? -21.203 -3.662 -28.625 1 45.88 159 PRO B O 1
ATOM 2489 N N . GLY B 1 160 ? -23.094 -4.816 -28.578 1 27.31 160 GLY B N 1
ATOM 2490 C CA . GLY B 1 160 ? -23.297 -4.797 -30.016 1 27.31 160 GLY B CA 1
ATOM 2491 C C . GLY B 1 160 ? -23.609 -3.414 -30.562 1 27.31 160 GLY B C 1
ATOM 2492 O O . GLY B 1 160 ? -24.047 -2.537 -29.812 1 27.31 160 GLY B O 1
#

Solvent-accessible surface area (backbone atoms only — not comparable to full-atom values): 17016 Å² total; per-residue (Å²): 112,72,68,60,53,59,56,36,48,59,50,43,34,58,68,69,70,49,78,79,50,74,51,50,50,40,38,52,32,46,51,22,26,66,66,60,36,61,72,57,32,53,50,53,58,51,38,31,44,76,74,67,66,39,78,81,51,74,66,46,54,37,31,49,26,42,24,29,16,71,66,66,38,48,68,59,18,49,49,55,57,70,61,45,93,56,85,74,52,66,56,47,52,47,46,45,38,51,28,23,25,72,70,26,37,51,71,62,35,53,58,47,46,60,54,40,48,72,75,50,68,85,50,64,71,57,51,52,40,51,27,30,12,26,26,49,58,66,35,56,70,57,24,51,51,48,52,48,51,50,53,52,53,52,55,64,65,50,71,128,111,71,68,61,53,59,57,35,50,60,49,43,34,58,68,68,69,49,77,80,52,73,51,50,48,40,37,54,31,45,51,21,26,66,67,60,35,61,70,59,33,52,51,54,59,51,38,32,44,75,74,66,65,39,78,81,50,74,67,46,52,36,31,49,26,40,25,28,16,71,66,65,38,47,68,60,18,52,50,54,58,71,62,46,93,57,84,75,53,66,56,47,52,46,46,46,37,50,26,23,25,72,69,26,38,51,70,62,34,54,58,47,44,59,53,41,48,72,75,49,69,85,49,65,68,56,52,53,41,52,28,31,12,27,25,49,58,67,34,58,69,56,24,52,51,48,53,50,53,50,53,53,51,53,56,65,64,49,70,130

Organism: Prunus dulcis (NCBI:txid3755)